Protein AF-A0AA36CVN0-F1 (afdb_monomer)

Foldseek 3Di:
DLVLCCLQPVQLVVCVVVVPVVSLVVSLVCNLVSVLVVVLVVVVVVLVVVCVVPVCVVVSVVVNVVVCVLSVLVSQQWDWDADPPDPDPSPGIDIDTDPSVPDPVNVVSVLVVCCCVQVVVLVVLVVVLVVLVVVLVVVVVVVVVCVVVVVVVCVVVPPDDDDPVVVVVVVVVVVVVVQVSLVSVLVSVLSVLQSVLQVLVVVLSVCVPPPVVVQADPVRDGDPVSVVSVVSSSVSNSVSVVCSVVSCCVRPVVVVVVCVVVVVVVVVVVVVVVDPDPDDDDDDDDDDDDDDDDDDDDDDDDDDD

pLDDT: mean 72.55, std 16.97, range [25.23, 93.56]

Solvent-accessible surface area (backbone atoms only — not comparable to full-atom values): 17646 Å² total; per-residue (Å²): 102,72,68,46,45,40,52,65,52,48,48,45,48,50,19,52,76,69,65,36,63,74,58,39,52,57,44,58,76,43,37,67,59,40,55,51,50,45,53,50,53,63,59,44,53,62,49,54,53,48,34,74,70,64,77,50,52,67,63,44,50,52,55,48,51,53,50,48,51,66,52,52,57,52,56,68,21,54,42,81,41,75,47,92,86,47,89,48,79,86,67,18,66,44,85,37,69,29,77,63,37,66,32,70,70,46,44,54,53,49,53,52,51,48,44,49,60,51,53,50,46,50,51,51,52,49,52,50,45,53,50,50,51,51,52,50,53,53,49,52,53,51,50,52,53,52,56,65,52,46,61,65,54,50,74,77,54,79,81,67,89,73,57,73,67,59,56,52,53,55,53,49,54,52,50,49,54,51,52,53,52,37,51,52,53,40,51,46,53,51,52,50,46,38,51,66,25,44,47,49,49,53,48,50,52,50,41,65,70,77,40,50,80,79,43,46,40,99,83,75,42,71,37,69,66,57,56,51,51,51,54,50,23,57,52,32,49,50,51,38,58,56,51,43,58,56,47,46,52,74,49,33,70,63,58,42,49,50,51,62,58,45,53,60,50,52,54,49,51,56,61,53,70,73,62,75,80,82,77,92,77,84,88,84,88,80,86,87,88,84,85,84,88,84,86,89,84,83,88,82,88,87,84,88,134

Sequence (305 aa):
MCLLFVHLFGLLRISQVFEIRWLYDIIMDSYALSCIASRFVQVAIPYVLIAVTYHRVEICLIIFGITLLLRGLQFKAIMVGEMPNCTQYFYSKGLMATEFGLSTEFYYTDVVQQFINLFVSFLVLCLLNLLIVRKLKKSHRRARRQSASVSHTLELTCKFPKSQSIRRLDDQARREQKRVRFAIRTTVVIISSYLACNSINFFLYCFERFWQDVLYDENGQFHAGYVFISDVGTNLVVLASTIRIFIYYKYNPEIRKQIRSTIPLLTYMLTKKGRRKPNMKEPVVVMSVDCPETEPLQSIQFIDS

Structure (mmCIF, N/CA/C/O backbone):
data_AF-A0AA36CVN0-F1
#
_entry.id   AF-A0AA36CVN0-F1
#
loop_
_atom_site.group_PDB
_atom_site.id
_atom_site.type_symbol
_atom_site.label_atom_id
_atom_site.label_alt_id
_atom_site.label_comp_id
_atom_site.label_asym_id
_atom_site.label_entity_id
_atom_site.label_seq_id
_atom_site.pdbx_PDB_ins_code
_atom_site.Cartn_x
_atom_site.Cartn_y
_atom_site.Cartn_z
_atom_site.occupancy
_atom_site.B_iso_or_equiv
_atom_site.auth_seq_id
_atom_site.auth_comp_id
_atom_site.auth_asym_id
_atom_site.auth_atom_id
_atom_site.pdbx_PDB_model_num
ATOM 1 N N . MET A 1 1 ? -5.163 4.241 -5.188 1.00 71.44 1 MET A N 1
ATOM 2 C CA . MET A 1 1 ? -4.465 2.940 -5.095 1.00 71.44 1 MET A CA 1
ATOM 3 C C . MET A 1 1 ? -4.908 1.959 -6.139 1.00 71.44 1 MET A C 1
ATOM 5 O O . MET A 1 1 ? -4.152 1.769 -7.073 1.00 71.44 1 MET A O 1
ATOM 9 N N . CYS A 1 2 ? -6.106 1.382 -6.034 1.00 75.75 2 CYS A N 1
ATOM 10 C CA . CYS A 1 2 ? -6.518 0.334 -6.968 1.00 75.75 2 CYS A CA 1
ATOM 11 C C . CYS A 1 2 ? -6.480 0.805 -8.431 1.00 75.75 2 CYS A C 1
ATOM 13 O O . CYS A 1 2 ? -5.932 0.100 -9.260 1.00 75.75 2 CYS A O 1
ATOM 15 N N . LEU A 1 3 ? -6.939 2.029 -8.723 1.00 80.69 3 LEU A N 1
ATOM 16 C CA . LEU A 1 3 ? -6.855 2.607 -10.074 1.00 80.69 3 LEU A CA 1
ATOM 17 C C . LEU A 1 3 ? -5.412 2.764 -10.580 1.00 80.69 3 LEU A C 1
ATOM 19 O O . LEU A 1 3 ? -5.129 2.402 -11.713 1.00 80.69 3 LEU A O 1
ATOM 23 N N . LEU A 1 4 ? -4.494 3.241 -9.732 1.00 82.44 4 LEU A N 1
ATOM 24 C CA . LEU A 1 4 ? -3.074 3.371 -10.087 1.00 82.44 4 LEU A CA 1
ATOM 25 C C . LEU A 1 4 ? -2.434 2.004 -10.341 1.00 82.44 4 LEU A C 1
ATOM 27 O O . LEU A 1 4 ? -1.628 1.870 -11.247 1.00 82.44 4 LEU A O 1
ATOM 31 N N . PHE A 1 5 ? -2.814 0.979 -9.576 1.00 79.75 5 PHE A N 1
ATOM 32 C CA . PHE A 1 5 ? -2.325 -0.376 -9.812 1.00 79.75 5 PHE A CA 1
ATOM 33 C C . PHE A 1 5 ? -2.888 -0.977 -11.104 1.00 79.75 5 PHE A C 1
ATOM 35 O O . PHE A 1 5 ? -2.145 -1.576 -11.875 1.00 79.75 5 PHE A O 1
ATOM 42 N N . VAL A 1 6 ? -4.189 -0.799 -11.360 1.00 84.94 6 VAL A N 1
ATOM 43 C CA . VAL A 1 6 ? -4.812 -1.219 -12.623 1.00 84.94 6 VAL A CA 1
ATOM 44 C C . VAL A 1 6 ? -4.113 -0.544 -13.796 1.00 84.94 6 VAL A C 1
ATOM 46 O O . VAL A 1 6 ? -3.832 -1.221 -14.771 1.00 84.94 6 VAL A O 1
ATOM 49 N N . HIS A 1 7 ? -3.766 0.738 -13.686 1.00 85.69 7 HIS A N 1
ATOM 50 C CA . HIS A 1 7 ? -2.990 1.440 -14.707 1.00 85.69 7 HIS A CA 1
ATOM 51 C C . HIS A 1 7 ? -1.584 0.854 -14.893 1.00 85.69 7 HIS A C 1
ATOM 53 O O . HIS A 1 7 ? -1.218 0.485 -16.002 1.00 85.69 7 HIS A O 1
ATOM 59 N N . LEU A 1 8 ? -0.824 0.716 -13.802 1.00 83.81 8 LEU A N 1
ATOM 60 C CA . LEU A 1 8 ? 0.576 0.281 -13.836 1.00 83.81 8 LEU A CA 1
ATOM 61 C C . LEU A 1 8 ? 0.761 -1.165 -14.300 1.00 83.81 8 LEU A C 1
ATOM 63 O O . LEU A 1 8 ? 1.660 -1.442 -15.079 1.00 83.81 8 LEU A O 1
ATOM 67 N N . PHE A 1 9 ? -0.068 -2.087 -13.816 1.00 82.81 9 PHE A N 1
ATOM 68 C CA . PHE A 1 9 ? 0.131 -3.518 -14.050 1.00 82.81 9 PHE A CA 1
ATOM 69 C C . PHE A 1 9 ? -0.968 -4.113 -14.920 1.00 82.81 9 PHE A C 1
ATOM 71 O O . PHE A 1 9 ? -0.686 -4.903 -15.813 1.00 82.81 9 PHE A O 1
ATOM 78 N N . GLY A 1 10 ? -2.225 -3.729 -14.690 1.00 84.00 10 GLY A N 1
ATOM 79 C CA . GLY A 1 10 ? -3.362 -4.275 -15.431 1.00 84.00 10 GLY A CA 1
ATOM 80 C C . GLY A 1 10 ? -3.354 -3.849 -16.897 1.00 84.00 10 GLY A C 1
ATOM 81 O O . GLY A 1 10 ? -3.282 -4.693 -17.785 1.00 84.00 10 GLY A O 1
ATOM 82 N N . LEU A 1 11 ? -3.392 -2.541 -17.151 1.00 87.31 11 LEU A N 1
ATOM 83 C CA . LEU A 1 11 ? -3.406 -1.986 -18.500 1.00 87.31 11 LEU A CA 1
ATOM 84 C C . LEU A 1 11 ? -2.098 -2.280 -19.235 1.00 87.31 11 LEU A C 1
ATOM 86 O O . LEU A 1 11 ? -2.145 -2.563 -20.428 1.00 87.31 11 LEU A O 1
ATOM 90 N N . LEU A 1 12 ? -0.960 -2.275 -18.531 1.00 86.75 12 LEU A N 1
ATOM 91 C CA . LEU A 1 12 ? 0.331 -2.635 -19.118 1.00 86.75 12 LEU A CA 1
ATOM 92 C C . LEU A 1 12 ? 0.351 -4.096 -19.584 1.00 86.75 12 LEU A C 1
ATOM 94 O O . LEU A 1 12 ? 0.763 -4.390 -20.700 1.00 86.75 12 LEU A O 1
ATOM 98 N N . ARG A 1 13 ? -0.146 -5.031 -18.765 1.00 85.75 13 ARG A N 1
ATOM 99 C CA . ARG A 1 13 ? -0.260 -6.435 -19.182 1.00 85.75 13 ARG A CA 1
ATOM 100 C C . ARG A 1 13 ? -1.248 -6.615 -20.328 1.00 85.75 13 ARG A C 1
ATOM 102 O O . ARG A 1 13 ? -0.978 -7.396 -21.230 1.00 85.75 13 ARG A O 1
ATOM 109 N N . ILE A 1 14 ? -2.366 -5.892 -20.318 1.00 87.75 14 ILE A N 1
ATOM 110 C CA . ILE A 1 14 ? -3.343 -5.919 -21.414 1.00 87.75 14 ILE A CA 1
ATOM 111 C C . ILE A 1 14 ? -2.701 -5.414 -22.711 1.00 87.75 14 ILE A C 1
ATOM 113 O O . ILE A 1 14 ? -2.856 -6.055 -23.746 1.00 87.75 14 ILE A O 1
ATOM 117 N N . SER A 1 15 ? -1.951 -4.310 -22.673 1.00 90.31 15 SER A N 1
ATOM 118 C CA . SER A 1 15 ? -1.304 -3.775 -23.874 1.00 90.31 15 SER A CA 1
ATOM 119 C C . SER A 1 15 ? -0.235 -4.718 -24.432 1.00 90.31 15 SER A C 1
ATOM 121 O O . SER A 1 15 ? -0.135 -4.833 -25.649 1.00 90.31 15 SER A O 1
ATOM 123 N N . GLN A 1 16 ? 0.487 -5.442 -23.568 1.00 87.19 16 GLN A N 1
ATOM 124 C CA . GLN A 1 16 ? 1.452 -6.473 -23.964 1.00 87.19 16 GLN A CA 1
ATOM 125 C C . GLN A 1 16 ? 0.782 -7.723 -24.555 1.00 87.19 16 GLN A C 1
ATOM 127 O O . GLN A 1 16 ? 1.195 -8.191 -25.607 1.00 87.19 16 GLN A O 1
ATOM 132 N N . VAL A 1 17 ? -0.258 -8.263 -23.906 1.00 90.06 17 VAL A N 1
ATOM 133 C CA . VAL A 1 17 ? -0.923 -9.512 -24.336 1.00 90.06 17 VAL A CA 1
ATOM 134 C C . VAL A 1 17 ? -1.705 -9.330 -25.636 1.00 90.06 17 VAL A C 1
ATOM 136 O O . VAL A 1 17 ? -1.709 -10.222 -26.477 1.00 90.06 17 VAL A O 1
ATOM 139 N N . PHE A 1 18 ? -2.381 -8.192 -25.795 1.00 91.44 18 PHE A N 1
ATOM 140 C CA . PHE A 1 18 ? -3.164 -7.887 -26.995 1.00 91.44 18 PHE A CA 1
ATOM 141 C C . PHE A 1 18 ? -2.378 -7.078 -28.037 1.00 91.44 18 PHE A C 1
ATOM 143 O O . PHE A 1 18 ? -2.961 -6.656 -29.032 1.00 91.44 18 PHE A O 1
ATOM 150 N N . GLU A 1 19 ? -1.087 -6.825 -27.794 1.00 90.88 19 GLU A N 1
ATOM 151 C CA . GLU A 1 19 ? -0.186 -6.078 -28.683 1.00 90.88 19 GLU A CA 1
ATOM 152 C C . GLU A 1 19 ? -0.754 -4.716 -29.147 1.00 90.88 19 GLU A C 1
ATOM 154 O O . GLU A 1 19 ? -0.626 -4.291 -30.299 1.00 90.88 19 GLU A O 1
ATOM 159 N N . ILE A 1 20 ? -1.390 -3.983 -28.227 1.00 93.19 20 ILE A N 1
ATOM 160 C CA . ILE A 1 20 ? -2.041 -2.700 -28.523 1.00 93.19 20 ILE A CA 1
ATOM 161 C C . ILE A 1 20 ? -1.023 -1.560 -28.378 1.00 93.19 20 ILE A C 1
ATOM 163 O O . ILE A 1 20 ? -0.805 -1.042 -27.281 1.00 93.19 20 ILE A O 1
ATOM 167 N N . ARG A 1 21 ? -0.427 -1.128 -29.499 1.00 90.62 21 ARG A N 1
ATOM 168 C CA . ARG A 1 21 ? 0.649 -0.110 -29.532 1.00 90.62 21 ARG A CA 1
ATOM 169 C C . ARG A 1 21 ? 0.280 1.229 -28.886 1.00 90.62 21 ARG A C 1
ATOM 171 O O . ARG A 1 21 ? 0.978 1.677 -27.987 1.00 90.62 21 ARG A O 1
ATOM 178 N N . TRP A 1 22 ? -0.839 1.837 -29.290 1.00 93.56 22 TRP A N 1
ATOM 179 C CA . TRP A 1 22 ? -1.249 3.153 -28.769 1.00 93.56 22 TRP A CA 1
ATOM 180 C C . TRP A 1 22 ? -1.485 3.132 -27.253 1.00 93.56 22 TRP A C 1
ATOM 182 O O . TRP A 1 22 ? -1.183 4.094 -26.554 1.00 93.56 22 TRP A O 1
ATOM 192 N N . LEU A 1 23 ? -2.011 2.017 -26.739 1.00 90.19 23 LEU A N 1
ATOM 193 C CA . LEU A 1 23 ? -2.259 1.834 -25.316 1.00 90.19 23 LEU A CA 1
ATOM 194 C C . LEU A 1 23 ? -0.934 1.668 -24.563 1.00 90.19 23 LEU A C 1
ATOM 196 O O . LEU A 1 23 ? -0.762 2.257 -23.502 1.00 90.19 23 LEU A O 1
ATOM 200 N N . TYR A 1 24 ? 0.003 0.899 -25.121 1.00 90.19 24 TYR A N 1
ATOM 201 C CA . TYR A 1 24 ? 1.341 0.719 -24.562 1.00 90.19 24 TYR A CA 1
ATOM 202 C C . TYR A 1 24 ? 2.112 2.041 -24.451 1.00 90.19 24 TYR A C 1
ATOM 204 O O . TYR A 1 24 ? 2.637 2.324 -23.377 1.00 90.19 24 TYR A O 1
ATOM 212 N N . ASP A 1 25 ? 2.116 2.875 -25.496 1.00 89.50 25 ASP A N 1
ATOM 213 C CA . ASP A 1 25 ? 2.805 4.174 -25.461 1.00 89.50 25 ASP A CA 1
ATOM 214 C C . ASP A 1 25 ? 2.212 5.113 -24.403 1.00 89.50 25 ASP A C 1
ATOM 216 O O . ASP A 1 25 ? 2.950 5.623 -23.563 1.00 89.50 25 ASP A O 1
ATOM 220 N N . ILE A 1 26 ? 0.880 5.254 -24.341 1.00 91.12 26 ILE A N 1
ATOM 221 C CA . ILE A 1 26 ? 0.216 6.077 -23.310 1.00 91.12 26 ILE A CA 1
ATOM 222 C C . ILE A 1 26 ? 0.577 5.600 -21.898 1.00 91.12 26 ILE A C 1
ATOM 224 O O . ILE A 1 26 ? 0.783 6.407 -20.983 1.00 91.12 26 ILE A O 1
ATOM 228 N N . ILE A 1 27 ? 0.617 4.283 -21.687 1.00 90.19 27 ILE A N 1
ATOM 229 C CA . ILE A 1 27 ? 0.951 3.716 -20.381 1.00 90.19 27 ILE A CA 1
ATOM 230 C C . ILE A 1 27 ? 2.412 3.981 -20.052 1.00 90.19 27 ILE A C 1
ATOM 232 O O . ILE A 1 27 ? 2.672 4.432 -18.942 1.00 90.19 27 ILE A O 1
ATOM 236 N N . MET A 1 28 ? 3.336 3.746 -20.987 1.00 88.25 28 MET A N 1
ATOM 237 C CA . MET A 1 28 ? 4.767 3.965 -20.775 1.00 88.25 28 MET A CA 1
ATOM 238 C C . MET A 1 28 ? 5.093 5.438 -20.511 1.00 88.25 28 MET A C 1
ATOM 240 O O . MET A 1 28 ? 5.817 5.728 -19.558 1.00 88.25 28 MET A O 1
ATOM 244 N N . ASP A 1 29 ? 4.471 6.367 -21.238 1.00 88.31 29 ASP A N 1
ATOM 245 C CA . ASP A 1 29 ? 4.635 7.812 -21.023 1.00 88.31 29 ASP A CA 1
ATOM 246 C C . ASP A 1 29 ? 4.150 8.245 -19.631 1.00 88.31 29 ASP A C 1
ATOM 248 O O . ASP A 1 29 ? 4.741 9.101 -18.970 1.00 88.31 29 ASP A O 1
ATOM 252 N N . SER A 1 30 ? 3.081 7.617 -19.137 1.00 88.62 30 SER A N 1
ATOM 253 C CA . SER A 1 30 ? 2.516 7.890 -17.811 1.00 88.62 30 SER A CA 1
ATOM 254 C C . SER A 1 30 ? 3.034 6.955 -16.708 1.00 88.62 30 SER A C 1
ATOM 256 O O . SER A 1 30 ? 2.596 7.068 -15.555 1.00 88.62 30 SER A O 1
ATOM 258 N N . TYR A 1 31 ? 3.964 6.044 -17.017 1.00 86.50 31 TYR A N 1
ATOM 259 C CA . TYR A 1 31 ? 4.369 4.954 -16.125 1.00 86.50 31 TYR A CA 1
ATOM 260 C C . TYR A 1 31 ? 5.156 5.469 -14.923 1.00 86.50 31 TYR A C 1
ATOM 262 O O . TYR A 1 31 ? 4.791 5.201 -13.776 1.00 86.50 31 TYR A O 1
ATOM 270 N N . ALA A 1 32 ? 6.180 6.295 -15.168 1.00 83.50 32 ALA A N 1
ATOM 271 C CA . ALA A 1 32 ? 6.977 6.912 -14.108 1.00 83.50 32 ALA A CA 1
ATOM 272 C C . ALA A 1 32 ? 6.103 7.762 -13.171 1.00 83.50 32 ALA A C 1
ATOM 274 O O . ALA A 1 32 ? 6.150 7.599 -11.947 1.00 83.50 32 ALA A O 1
ATOM 275 N N . LEU A 1 33 ? 5.226 8.599 -13.740 1.00 85.06 33 LEU A N 1
ATOM 276 C CA . LEU A 1 33 ? 4.299 9.427 -12.968 1.00 85.06 33 LEU A CA 1
ATOM 277 C C . LEU A 1 33 ? 3.349 8.573 -12.118 1.00 85.06 33 LEU A C 1
ATOM 279 O O . LEU A 1 33 ? 3.126 8.874 -10.946 1.00 85.06 33 LEU A O 1
ATOM 283 N N . SER A 1 34 ? 2.818 7.486 -12.677 1.00 86.06 34 SER A N 1
ATOM 284 C CA . SER A 1 34 ? 1.893 6.588 -11.979 1.00 86.06 34 SER A CA 1
ATOM 285 C C . SER A 1 34 ? 2.573 5.807 -10.853 1.00 86.06 34 SER A C 1
ATOM 287 O O . SER A 1 34 ? 1.991 5.646 -9.774 1.00 86.06 34 SER A O 1
ATOM 289 N N . CYS A 1 35 ? 3.822 5.380 -11.055 1.00 80.25 35 CYS A N 1
ATOM 290 C CA . CYS A 1 35 ? 4.651 4.749 -10.028 1.00 80.25 35 CYS A CA 1
ATOM 291 C C . CYS A 1 35 ? 4.858 5.694 -8.842 1.00 80.25 35 CYS A C 1
ATOM 293 O O . CYS A 1 35 ? 4.650 5.320 -7.684 1.00 80.25 35 CYS A O 1
ATOM 295 N N . ILE A 1 36 ? 5.188 6.948 -9.130 1.00 79.19 36 ILE A N 1
ATOM 296 C CA . ILE A 1 36 ? 5.429 7.976 -8.119 1.00 79.19 36 ILE A CA 1
ATOM 297 C C . ILE A 1 36 ? 4.129 8.357 -7.405 1.00 79.19 36 ILE A C 1
ATOM 299 O O . ILE A 1 36 ? 4.082 8.382 -6.173 1.00 79.19 36 ILE A O 1
ATOM 303 N N . ALA A 1 37 ? 3.038 8.550 -8.148 1.00 83.19 37 ALA A N 1
ATOM 304 C CA . ALA A 1 37 ? 1.713 8.781 -7.586 1.00 83.19 37 ALA A CA 1
ATOM 305 C C . ALA A 1 37 ? 1.299 7.642 -6.639 1.00 83.19 37 ALA A C 1
ATOM 307 O O . ALA A 1 37 ? 0.759 7.898 -5.563 1.00 83.19 37 ALA A O 1
ATOM 308 N N . SER A 1 38 ? 1.606 6.384 -6.978 1.00 80.38 38 SER A N 1
ATOM 309 C CA . SER A 1 38 ? 1.362 5.241 -6.091 1.00 80.38 38 SER A CA 1
ATOM 310 C C . SER A 1 38 ? 2.108 5.393 -4.763 1.00 80.38 38 SER A C 1
ATOM 312 O O . SER A 1 38 ? 1.498 5.275 -3.700 1.00 80.38 38 SER A O 1
ATOM 314 N N . ARG A 1 39 ? 3.396 5.758 -4.785 1.00 76.69 39 ARG A N 1
ATOM 315 C CA . ARG A 1 39 ? 4.180 6.004 -3.560 1.00 76.69 39 ARG A CA 1
ATOM 316 C C . ARG A 1 39 ? 3.626 7.175 -2.742 1.00 76.69 39 ARG A C 1
ATOM 318 O O . ARG A 1 39 ? 3.511 7.053 -1.522 1.00 76.69 39 ARG A O 1
ATOM 325 N N . PHE A 1 40 ? 3.192 8.257 -3.387 1.00 80.00 40 PHE A N 1
ATOM 326 C CA . PHE A 1 40 ? 2.554 9.388 -2.704 1.00 80.00 40 PHE A CA 1
ATOM 327 C C . PHE A 1 40 ? 1.252 9.007 -2.012 1.00 80.00 40 PHE A C 1
ATOM 329 O O . PHE A 1 40 ? 1.053 9.343 -0.844 1.00 80.00 40 PHE A O 1
ATOM 336 N N . VAL A 1 41 ? 0.375 8.259 -2.685 1.00 78.06 41 VAL A N 1
ATOM 337 C CA . VAL A 1 41 ? -0.871 7.817 -2.052 1.00 78.06 41 VAL A CA 1
ATOM 338 C C . VAL A 1 41 ? -0.561 6.862 -0.885 1.00 78.06 41 VAL A C 1
ATOM 340 O O . VAL A 1 41 ? -1.292 6.877 0.101 1.00 78.06 41 VAL A O 1
ATOM 343 N N . GLN A 1 42 ? 0.519 6.061 -0.934 1.00 73.50 42 GLN A N 1
ATOM 344 C CA . GLN A 1 42 ? 0.850 5.081 0.125 1.00 73.50 42 GLN A CA 1
ATOM 345 C C . GLN A 1 42 ? 1.189 5.818 1.416 1.00 73.50 42 GLN A C 1
ATOM 347 O O . GLN A 1 42 ? 0.723 5.452 2.493 1.00 73.50 42 GLN A O 1
ATOM 352 N N . VAL A 1 43 ? 1.942 6.900 1.262 1.00 71.75 43 VAL A N 1
ATOM 353 C CA . VAL A 1 43 ? 2.332 7.824 2.318 1.00 71.75 43 VAL A CA 1
ATOM 354 C C . VAL A 1 43 ? 1.145 8.651 2.820 1.00 71.75 43 VAL A C 1
ATOM 356 O O . VAL A 1 43 ? 0.992 8.835 4.022 1.00 71.75 43 VAL A O 1
ATOM 359 N N . ALA A 1 44 ? 0.282 9.146 1.931 1.00 72.31 44 ALA A N 1
ATOM 360 C CA . ALA A 1 44 ? -0.826 10.019 2.316 1.00 72.31 44 ALA A CA 1
ATOM 361 C C . ALA A 1 44 ? -1.866 9.311 3.204 1.00 72.31 44 ALA A C 1
ATOM 363 O O . ALA A 1 44 ? -2.456 9.941 4.078 1.00 72.31 44 ALA A O 1
ATOM 364 N N . ILE A 1 45 ? -2.081 8.002 3.019 1.00 72.62 45 ILE A N 1
ATOM 365 C CA . ILE A 1 45 ? -3.084 7.218 3.763 1.00 72.62 45 ILE A CA 1
ATOM 366 C C . ILE A 1 45 ? -2.941 7.346 5.295 1.00 72.62 45 ILE A C 1
ATOM 368 O O . ILE A 1 45 ? -3.924 7.723 5.941 1.00 72.62 45 ILE A O 1
ATOM 372 N N . PRO A 1 46 ? -1.782 7.043 5.916 1.00 67.31 46 PRO A N 1
ATOM 373 C CA . PRO A 1 46 ? -1.618 7.190 7.361 1.00 67.31 46 PRO A CA 1
ATOM 374 C C . PRO A 1 46 ? -1.709 8.649 7.822 1.00 67.31 46 PRO A C 1
ATOM 376 O O . PRO A 1 46 ? -2.284 8.902 8.878 1.00 67.31 46 PRO A O 1
ATOM 379 N N . TYR A 1 47 ? -1.220 9.617 7.041 1.00 71.06 47 TYR A N 1
ATOM 380 C CA . TYR A 1 47 ? -1.264 11.030 7.435 1.00 71.06 47 TYR A CA 1
ATOM 381 C C . TYR A 1 47 ? -2.669 11.615 7.421 1.00 71.06 47 TYR A C 1
ATOM 383 O O . 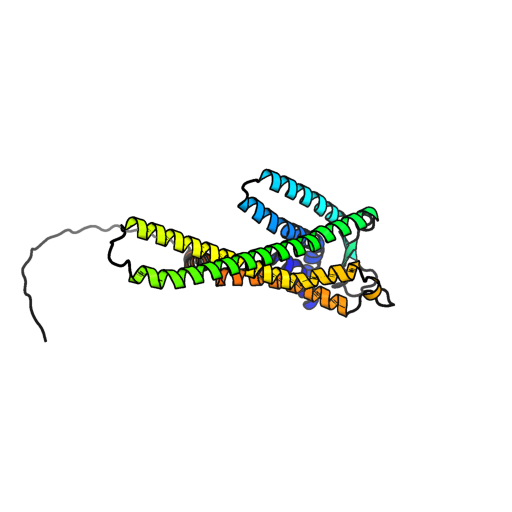TYR A 1 47 ? -3.036 12.320 8.355 1.00 71.06 47 TYR A O 1
ATOM 391 N N . VAL A 1 48 ? -3.489 11.266 6.428 1.00 69.62 48 VAL A N 1
ATOM 392 C CA . VAL A 1 48 ? -4.909 11.641 6.413 1.00 69.62 48 VAL A CA 1
ATOM 393 C C . VAL A 1 48 ? -5.624 11.048 7.630 1.00 69.62 48 VAL A C 1
ATOM 395 O O . VAL A 1 48 ? -6.415 11.732 8.274 1.00 69.62 48 VAL A O 1
ATOM 398 N N . LEU A 1 49 ? -5.305 9.804 8.005 1.00 64.75 49 LEU A N 1
ATOM 399 C CA . LEU A 1 49 ? -5.883 9.169 9.191 1.00 64.75 49 LEU A CA 1
ATOM 400 C C . LEU A 1 49 ? -5.487 9.896 10.488 1.00 64.75 49 LEU A C 1
ATOM 402 O O . LEU A 1 49 ? -6.335 10.117 11.354 1.00 64.75 49 LEU A O 1
ATOM 406 N N . ILE A 1 50 ? -4.218 10.292 10.619 1.00 66.94 50 ILE A N 1
ATOM 407 C CA . ILE A 1 50 ? -3.720 11.052 11.774 1.00 66.94 50 ILE A CA 1
ATOM 408 C C . ILE A 1 50 ? -4.351 12.449 11.813 1.00 66.94 50 ILE A C 1
ATOM 410 O O . ILE A 1 50 ? -4.840 12.853 12.868 1.00 66.94 50 ILE A O 1
ATOM 414 N N . ALA A 1 51 ? -4.420 13.147 10.676 1.00 67.69 51 ALA A N 1
ATOM 415 C CA . ALA A 1 51 ? -5.009 14.481 10.566 1.00 67.69 51 ALA A CA 1
ATOM 416 C C . ALA A 1 51 ? -6.483 14.497 10.996 1.00 67.69 51 ALA A C 1
ATOM 418 O O . ALA A 1 51 ? -6.886 15.356 11.780 1.00 67.69 51 ALA A O 1
ATOM 419 N N . VAL A 1 52 ? -7.263 13.500 10.560 1.00 65.88 52 VAL A N 1
ATOM 420 C CA . VAL A 1 52 ? -8.669 13.326 10.966 1.00 65.88 52 VAL A CA 1
ATOM 421 C C . VAL A 1 52 ? -8.799 13.002 12.458 1.00 65.88 52 VAL A C 1
ATOM 423 O O . VAL A 1 52 ? -9.782 13.381 13.085 1.00 65.88 52 VAL A O 1
ATOM 426 N N . THR A 1 53 ? -7.819 12.312 13.047 1.00 69.44 53 THR A N 1
ATOM 427 C CA . THR A 1 53 ? -7.890 11.872 14.449 1.00 69.44 53 THR A CA 1
ATOM 428 C C . THR A 1 53 ? -7.472 12.963 15.437 1.00 69.44 53 THR A C 1
ATOM 430 O O . THR A 1 53 ? -8.055 13.062 16.513 1.00 69.44 53 THR A O 1
ATOM 433 N N . TYR A 1 54 ? -6.453 13.761 15.111 1.00 67.12 54 TYR A N 1
ATOM 434 C CA . TYR A 1 54 ? -5.808 14.649 16.084 1.00 67.12 54 TYR A CA 1
ATOM 435 C C . TYR A 1 54 ? -6.207 16.124 15.985 1.00 67.12 54 TYR A C 1
ATOM 437 O O . TYR A 1 54 ? -5.790 16.892 16.851 1.00 67.12 54 TYR A O 1
ATOM 445 N N . HIS A 1 55 ? -6.960 16.549 14.958 1.00 66.50 55 HIS A N 1
ATOM 446 C CA . HIS A 1 55 ? -7.291 17.967 14.699 1.00 66.50 55 HIS A CA 1
ATOM 447 C C . HIS A 1 55 ? -6.069 18.921 14.673 1.00 66.50 55 HIS A C 1
ATOM 449 O O . HIS A 1 55 ? -6.220 20.138 14.630 1.00 66.50 55 HIS A O 1
ATOM 455 N N . ARG A 1 56 ? -4.838 18.390 14.669 1.00 73.12 56 ARG A N 1
ATOM 456 C CA . ARG A 1 56 ? -3.568 19.132 14.663 1.00 73.12 56 ARG A CA 1
ATOM 457 C C . ARG A 1 56 ? -3.039 19.189 13.236 1.00 73.12 56 ARG A C 1
ATOM 459 O O . ARG A 1 56 ? -2.075 18.511 12.878 1.00 73.12 56 ARG A O 1
ATOM 466 N N . VAL A 1 57 ? -3.747 19.956 12.413 1.00 76.19 57 VAL A N 1
ATOM 467 C CA . VAL A 1 57 ? -3.541 20.025 10.960 1.00 76.19 57 VAL A CA 1
ATOM 468 C C . VAL A 1 57 ? -2.148 20.562 10.613 1.00 76.19 57 VAL A C 1
ATOM 470 O O . VAL A 1 57 ? -1.524 20.050 9.693 1.00 76.19 57 VAL A O 1
ATOM 473 N N . GLU A 1 58 ? -1.611 21.501 11.394 1.00 80.94 58 GLU A N 1
ATOM 474 C CA . GLU A 1 58 ? -0.304 22.132 11.147 1.00 80.94 58 GLU A CA 1
ATOM 475 C C . GLU A 1 58 ? 0.860 21.131 11.138 1.00 80.94 58 GLU A C 1
ATOM 477 O O . GLU A 1 58 ? 1.624 21.071 10.178 1.00 80.94 58 GLU A O 1
ATOM 482 N N . ILE A 1 59 ? 0.954 20.272 12.159 1.00 78.06 59 ILE A N 1
ATOM 483 C CA . ILE A 1 59 ? 1.994 19.231 12.232 1.00 78.06 59 ILE A CA 1
ATOM 484 C C . ILE A 1 59 ? 1.832 18.243 11.071 1.00 78.06 59 ILE A C 1
ATOM 486 O O . ILE A 1 59 ? 2.816 17.813 10.471 1.00 78.06 59 ILE A O 1
ATOM 490 N N . CYS A 1 60 ? 0.588 17.914 10.714 1.00 74.62 60 CYS A N 1
ATOM 491 C CA . CYS A 1 60 ? 0.312 17.035 9.583 1.00 74.62 60 CYS A CA 1
ATOM 492 C C . CYS A 1 60 ? 0.760 17.664 8.256 1.00 74.62 60 CYS A C 1
ATOM 494 O O . CYS A 1 60 ? 1.321 16.954 7.428 1.00 74.62 60 CYS A O 1
ATOM 496 N N . LEU A 1 61 ? 0.561 18.973 8.065 1.00 80.38 61 LEU A N 1
ATOM 497 C CA . LEU A 1 61 ? 1.002 19.701 6.873 1.00 80.38 61 LEU A CA 1
ATOM 498 C C . LEU A 1 61 ? 2.527 19.771 6.775 1.00 80.38 61 LEU A C 1
ATOM 500 O O . LEU A 1 61 ? 3.062 19.553 5.693 1.00 80.38 61 LEU A O 1
ATOM 504 N N . ILE A 1 62 ? 3.225 20.004 7.890 1.00 82.62 62 ILE A N 1
ATOM 505 C CA . ILE A 1 62 ? 4.695 20.017 7.920 1.00 82.62 62 ILE A CA 1
ATOM 506 C C . ILE A 1 62 ? 5.243 18.638 7.548 1.00 82.62 62 ILE A C 1
ATOM 508 O O . ILE A 1 62 ? 6.072 18.523 6.648 1.00 82.62 62 ILE A O 1
ATOM 512 N N . ILE A 1 63 ? 4.748 17.573 8.184 1.00 77.44 63 ILE A N 1
ATOM 513 C CA . ILE A 1 63 ? 5.208 16.209 7.893 1.00 77.44 63 ILE A CA 1
ATOM 514 C C . ILE A 1 63 ? 4.854 15.808 6.454 1.00 77.44 63 ILE A C 1
ATOM 516 O O . ILE A 1 63 ? 5.665 15.187 5.761 1.00 77.44 63 ILE A O 1
ATOM 520 N N . PHE A 1 64 ? 3.668 16.188 5.976 1.00 79.31 64 PHE A N 1
ATOM 521 C CA . PHE A 1 64 ? 3.265 15.966 4.592 1.00 79.31 64 PHE A CA 1
ATOM 522 C C . PHE A 1 64 ? 4.185 16.705 3.614 1.00 79.31 64 PHE A C 1
ATOM 524 O O . PHE A 1 64 ? 4.652 16.089 2.662 1.00 79.31 64 PHE A O 1
ATOM 531 N N . GLY A 1 65 ? 4.520 17.970 3.879 1.00 82.19 65 GLY A N 1
ATOM 532 C CA . GLY A 1 65 ? 5.448 18.769 3.076 1.00 82.19 65 GLY A CA 1
ATOM 533 C C . GLY A 1 65 ? 6.865 18.196 3.047 1.00 82.19 65 GLY A C 1
ATOM 534 O O . GLY A 1 65 ? 7.440 18.039 1.973 1.00 82.19 65 GLY A O 1
ATOM 535 N N . ILE A 1 66 ? 7.402 17.785 4.201 1.00 80.62 66 ILE A N 1
ATOM 536 C CA . ILE A 1 66 ? 8.702 17.097 4.282 1.00 80.62 66 ILE A CA 1
ATOM 537 C C . ILE A 1 66 ? 8.660 15.804 3.467 1.00 80.62 66 ILE A C 1
ATOM 539 O O . ILE A 1 66 ? 9.581 15.514 2.705 1.00 80.62 66 ILE A O 1
ATOM 543 N N . THR A 1 67 ? 7.575 15.034 3.572 1.00 76.00 67 THR A N 1
ATOM 544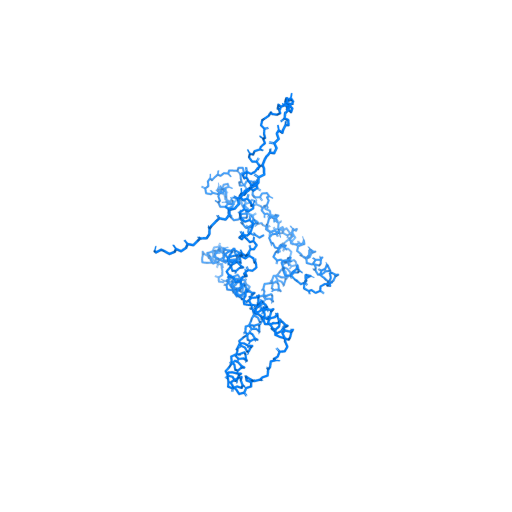 C CA . THR A 1 67 ? 7.475 13.787 2.813 1.00 76.00 67 THR A CA 1
ATOM 545 C C . THR A 1 67 ? 7.314 14.040 1.313 1.00 76.00 67 THR A C 1
ATOM 547 O O . THR A 1 67 ? 7.883 13.297 0.515 1.00 76.00 67 THR A O 1
ATOM 550 N N . LEU A 1 68 ? 6.596 15.099 0.921 1.00 80.19 68 LEU A N 1
ATOM 551 C CA . LEU A 1 68 ? 6.509 15.557 -0.464 1.00 80.19 68 LEU A CA 1
ATOM 552 C C . LEU A 1 68 ? 7.885 15.906 -1.023 1.00 80.19 68 LEU A C 1
ATOM 554 O O . LEU A 1 68 ? 8.211 15.468 -2.120 1.00 80.19 68 LEU A O 1
ATOM 558 N N . LEU A 1 69 ? 8.702 16.631 -0.258 1.00 81.88 69 LEU A N 1
ATOM 559 C CA . LEU A 1 69 ? 10.051 17.013 -0.661 1.00 81.88 69 LEU A CA 1
ATOM 560 C C . LEU A 1 69 ? 10.964 15.788 -0.813 1.00 81.88 69 LEU A C 1
ATOM 562 O O . LEU A 1 69 ? 11.554 15.585 -1.874 1.00 81.88 69 LEU A O 1
ATOM 566 N N . LEU A 1 70 ? 11.024 14.934 0.216 1.00 76.19 70 LEU A N 1
ATOM 567 C CA . LEU A 1 70 ? 11.863 13.730 0.221 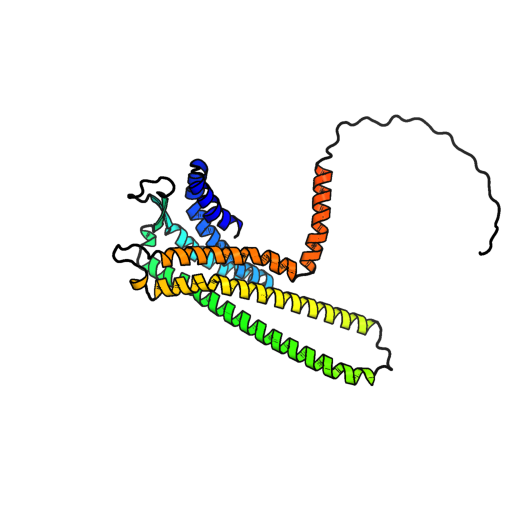1.00 76.19 70 LEU A CA 1
ATOM 568 C C . LEU A 1 70 ? 11.497 12.761 -0.911 1.00 76.19 70 LEU A C 1
ATOM 570 O O . LEU A 1 70 ? 12.368 12.125 -1.494 1.00 76.19 70 LEU A O 1
ATOM 574 N N . ARG A 1 71 ? 10.209 12.648 -1.250 1.00 77.62 71 ARG A N 1
ATOM 575 C CA . ARG A 1 71 ? 9.739 11.798 -2.355 1.00 77.62 71 ARG A CA 1
ATOM 576 C C . ARG A 1 71 ? 9.814 12.490 -3.713 1.00 77.62 71 ARG A C 1
ATOM 578 O O . ARG A 1 71 ? 10.037 11.821 -4.712 1.00 77.62 71 ARG A O 1
ATOM 585 N N . GLY A 1 72 ? 9.679 13.812 -3.760 1.00 78.56 72 GLY A N 1
ATOM 586 C CA . GLY A 1 72 ? 9.880 14.609 -4.968 1.00 78.56 72 GLY A CA 1
ATOM 587 C C . GLY A 1 72 ? 11.313 14.509 -5.488 1.00 78.56 72 GLY A C 1
ATOM 588 O O . GLY A 1 72 ? 11.520 14.463 -6.694 1.00 78.56 72 GLY A O 1
ATOM 589 N N . LEU A 1 73 ? 12.302 14.362 -4.601 1.00 78.75 73 LEU A N 1
ATOM 590 C CA . LEU A 1 73 ? 13.687 14.063 -4.987 1.00 78.75 73 LEU A CA 1
ATOM 591 C C . LEU A 1 73 ? 13.811 12.736 -5.757 1.00 78.75 73 LEU A C 1
ATOM 593 O O . LEU A 1 73 ? 14.579 12.661 -6.712 1.00 78.75 73 LEU A O 1
ATOM 597 N N . GLN A 1 74 ? 12.994 11.730 -5.426 1.00 74.25 74 GLN A N 1
ATOM 598 C CA . GLN A 1 74 ? 12.964 10.453 -6.152 1.00 74.25 74 GLN A CA 1
ATOM 599 C C . GLN A 1 74 ? 12.429 10.599 -7.587 1.00 74.25 74 GLN A C 1
ATOM 601 O O . GLN A 1 74 ? 12.768 9.783 -8.437 1.00 74.25 74 GLN A O 1
ATOM 606 N N . PHE A 1 75 ? 11.644 11.642 -7.895 1.00 77.19 75 PHE A N 1
ATOM 607 C CA . PHE A 1 75 ? 11.175 11.902 -9.264 1.00 77.19 75 PHE A CA 1
ATOM 608 C C . PHE A 1 75 ? 12.338 12.171 -10.218 1.00 77.19 75 PHE A C 1
ATOM 610 O O . PHE A 1 75 ? 12.339 11.682 -11.339 1.00 77.19 75 PHE A O 1
ATOM 617 N N . LYS A 1 76 ? 13.357 12.905 -9.760 1.00 78.44 76 LYS A N 1
ATOM 618 C CA . LYS A 1 76 ? 14.535 13.212 -10.580 1.00 78.44 76 LYS A CA 1
ATOM 619 C C . LYS A 1 76 ? 15.456 12.010 -10.783 1.00 78.44 76 LYS A C 1
ATOM 621 O O . LYS A 1 76 ? 16.295 12.046 -11.677 1.00 78.44 76 LYS A O 1
ATOM 626 N N . ALA A 1 77 ? 15.317 10.973 -9.959 1.00 80.12 77 ALA A N 1
ATOM 627 C CA . ALA A 1 77 ? 16.158 9.783 -9.993 1.00 80.12 77 ALA A CA 1
ATOM 628 C C . ALA A 1 77 ? 15.684 8.721 -10.997 1.00 80.12 77 ALA A C 1
ATOM 630 O O . ALA A 1 77 ? 16.440 7.803 -11.295 1.00 80.12 77 ALA A O 1
ATOM 631 N N . ILE A 1 78 ? 14.452 8.824 -11.505 1.00 80.44 78 ILE A N 1
ATOM 632 C CA . ILE A 1 78 ? 13.809 7.783 -12.311 1.00 80.44 78 ILE A CA 1
ATOM 633 C C . ILE A 1 78 ? 13.456 8.342 -13.690 1.00 80.44 78 ILE A C 1
ATOM 635 O O . ILE A 1 78 ? 12.768 9.354 -13.796 1.00 80.44 78 ILE A O 1
ATOM 639 N N . MET A 1 79 ? 13.868 7.641 -14.742 1.00 81.94 79 MET A N 1
ATOM 640 C CA . MET A 1 79 ? 13.477 7.915 -16.125 1.00 81.94 79 MET A CA 1
ATOM 641 C C . MET A 1 79 ? 12.953 6.647 -16.800 1.00 81.94 79 MET A C 1
ATOM 643 O O . MET A 1 79 ? 13.255 5.537 -16.368 1.00 81.94 79 MET A O 1
ATOM 647 N N . VAL A 1 80 ? 12.148 6.798 -17.851 1.00 81.06 80 VAL A N 1
ATOM 648 C CA . VAL A 1 80 ? 11.799 5.676 -18.732 1.00 81.06 80 VAL A CA 1
ATOM 649 C C . VAL A 1 80 ? 12.835 5.650 -19.850 1.00 81.06 80 VAL A C 1
ATOM 651 O O . VAL A 1 80 ? 12.957 6.624 -20.588 1.00 81.06 80 VAL A O 1
ATOM 654 N N . GLY A 1 81 ? 13.612 4.572 -19.922 1.00 80.44 81 GLY A N 1
ATOM 655 C CA . GLY A 1 81 ? 14.666 4.370 -20.913 1.00 80.44 81 GLY A CA 1
ATOM 656 C C . GLY A 1 81 ? 14.369 3.182 -21.823 1.00 80.44 81 GLY A C 1
ATOM 657 O O . GLY A 1 81 ? 13.589 2.292 -21.469 1.00 80.44 81 GLY A O 1
ATOM 658 N N . GLU A 1 82 ? 15.000 3.167 -22.995 1.00 80.00 82 GLU A N 1
ATOM 659 C CA . GLU A 1 82 ? 14.959 2.033 -23.918 1.00 80.00 82 GLU A CA 1
ATOM 660 C C . GLU A 1 82 ? 16.107 1.058 -23.626 1.00 80.00 82 GLU A C 1
ATOM 662 O O . GLU A 1 82 ? 17.257 1.459 -23.446 1.00 80.00 82 GLU A O 1
ATOM 667 N N . MET A 1 83 ? 15.796 -0.236 -23.561 1.00 76.38 83 MET A N 1
ATOM 668 C CA . MET A 1 83 ? 16.773 -1.303 -23.372 1.00 76.38 83 MET A CA 1
ATOM 669 C C . MET A 1 83 ? 17.383 -1.697 -24.727 1.00 76.38 83 MET A C 1
ATOM 671 O O . MET A 1 83 ? 16.663 -2.226 -25.578 1.00 76.38 83 MET A O 1
ATOM 675 N N . PRO A 1 84 ? 18.702 -1.515 -24.933 1.00 69.69 84 PRO A N 1
ATOM 676 C CA . PRO A 1 84 ? 19.334 -1.637 -26.252 1.00 69.69 84 PRO A CA 1
ATOM 677 C C . PRO A 1 84 ? 19.329 -3.063 -26.833 1.00 69.69 84 PRO A C 1
ATOM 679 O O . PRO A 1 84 ? 19.444 -3.225 -28.042 1.00 69.69 84 PRO A O 1
ATOM 682 N N . ASN A 1 85 ? 19.151 -4.095 -26.000 1.00 69.31 85 ASN A N 1
ATOM 683 C CA . ASN A 1 85 ? 19.183 -5.505 -26.418 1.00 69.31 85 ASN A CA 1
ATOM 684 C C . ASN A 1 85 ? 17.792 -6.145 -26.598 1.00 69.31 85 ASN A C 1
ATOM 686 O O . ASN A 1 85 ? 17.698 -7.356 -26.796 1.00 69.31 85 ASN A O 1
ATOM 690 N N . CYS A 1 86 ? 16.703 -5.376 -26.516 1.00 72.25 86 CYS A N 1
ATOM 691 C CA . CYS A 1 86 ? 15.349 -5.915 -26.666 1.00 72.25 86 CYS A CA 1
ATOM 692 C C . CYS A 1 86 ? 14.818 -5.717 -28.091 1.00 72.25 86 CYS A C 1
ATOM 694 O O . CYS A 1 86 ? 14.484 -4.607 -28.493 1.00 72.25 86 CYS A O 1
ATOM 696 N N . THR A 1 87 ? 14.668 -6.814 -28.839 1.00 70.62 87 THR A N 1
ATOM 697 C CA . THR A 1 87 ? 14.080 -6.812 -30.193 1.00 70.62 87 THR A CA 1
ATOM 698 C C . THR A 1 87 ? 12.552 -6.687 -30.190 1.00 70.62 87 THR A C 1
ATOM 700 O O . THR A 1 87 ? 11.954 -6.363 -31.214 1.00 70.62 87 THR A O 1
ATOM 703 N N . GLN A 1 88 ? 11.901 -6.920 -29.046 1.00 78.69 88 GLN A N 1
ATOM 704 C CA . GLN A 1 88 ? 10.448 -6.834 -28.899 1.00 78.69 88 GLN A CA 1
ATOM 705 C C . GLN A 1 88 ? 10.020 -5.455 -28.380 1.00 78.69 88 GLN A C 1
ATOM 707 O O . GLN A 1 88 ? 10.296 -5.090 -27.239 1.00 78.69 88 GLN A O 1
ATOM 712 N N . TYR A 1 89 ? 9.273 -4.716 -29.202 1.00 81.25 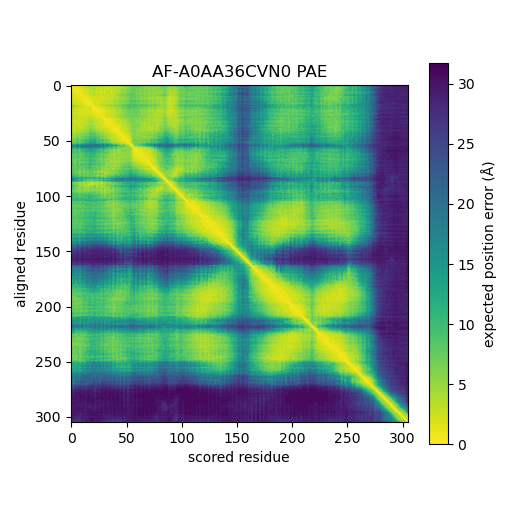89 TYR A N 1
ATOM 713 C CA . TYR A 1 89 ? 8.790 -3.359 -28.906 1.00 81.25 89 TYR A CA 1
ATOM 714 C C . TYR A 1 89 ? 7.992 -3.247 -27.587 1.00 81.25 89 TYR A C 1
ATOM 716 O O . TYR A 1 89 ? 8.163 -2.295 -26.830 1.00 81.25 89 TYR A O 1
ATOM 724 N N . PHE A 1 90 ? 7.169 -4.247 -27.252 1.00 80.06 90 PHE A N 1
ATOM 725 C CA . PHE A 1 90 ? 6.356 -4.257 -26.022 1.00 80.06 90 PHE A CA 1
ATOM 726 C C . PHE A 1 90 ? 7.148 -4.545 -24.730 1.00 80.06 90 PHE A C 1
ATOM 728 O O . PHE A 1 90 ? 6.583 -4.518 -23.632 1.00 80.06 90 PHE A O 1
ATOM 735 N N . TYR A 1 91 ? 8.451 -4.807 -24.864 1.00 78.94 91 TYR A N 1
ATOM 736 C CA . TYR A 1 91 ? 9.389 -5.039 -23.765 1.00 78.94 91 TYR A CA 1
ATOM 737 C C . TYR A 1 91 ? 10.619 -4.124 -23.837 1.00 78.94 91 TYR A C 1
ATOM 739 O O . TYR A 1 91 ? 11.504 -4.228 -22.994 1.00 78.94 91 TYR A O 1
ATOM 747 N N . SER A 1 92 ? 10.691 -3.220 -24.821 1.00 80.62 92 SER A N 1
ATOM 748 C CA . SER A 1 92 ? 11.875 -2.385 -25.039 1.00 80.62 92 SER A CA 1
ATOM 749 C C . SER A 1 92 ? 11.977 -1.200 -24.082 1.00 80.62 92 SER A C 1
ATOM 751 O O . SER A 1 92 ? 13.072 -0.680 -23.905 1.00 80.62 92 SER A O 1
ATOM 753 N N . LYS A 1 93 ? 10.879 -0.771 -23.446 1.00 81.56 93 LYS A N 1
ATOM 754 C CA . LYS A 1 93 ? 10.856 0.380 -22.530 1.00 81.56 93 LYS A CA 1
ATOM 755 C C . LYS A 1 93 ? 10.791 -0.093 -21.076 1.00 81.56 93 LYS A C 1
ATOM 757 O O . LYS A 1 93 ? 9.994 -0.968 -20.739 1.00 81.56 93 LYS A O 1
ATOM 762 N N . GLY A 1 94 ? 11.603 0.507 -20.208 1.00 79.69 94 GLY A N 1
ATOM 763 C CA . GLY A 1 94 ? 11.663 0.179 -18.781 1.00 79.69 94 GLY A CA 1
ATOM 764 C C . GLY A 1 94 ? 12.042 1.375 -17.909 1.00 79.69 94 GLY A C 1
ATOM 765 O O . GLY A 1 94 ? 12.468 2.415 -18.405 1.00 79.69 94 GLY A O 1
ATOM 766 N N . LEU A 1 95 ? 11.874 1.240 -16.591 1.00 79.75 95 LEU A N 1
ATOM 767 C CA . LEU A 1 95 ? 12.341 2.249 -15.636 1.00 79.75 95 LEU A CA 1
ATOM 768 C C . LEU A 1 95 ? 13.850 2.099 -15.435 1.00 79.75 95 LEU A C 1
ATOM 770 O O . LEU A 1 95 ? 14.325 1.020 -15.092 1.00 79.75 95 LEU A O 1
ATOM 774 N N . MET A 1 96 ? 14.579 3.194 -15.609 1.00 78.12 96 MET A N 1
ATOM 775 C CA . MET A 1 96 ? 16.020 3.284 -15.405 1.00 78.12 96 MET A CA 1
ATOM 776 C C . MET A 1 96 ? 16.358 4.420 -14.440 1.00 78.12 96 MET A C 1
ATOM 778 O O . MET A 1 96 ? 15.604 5.387 -14.300 1.00 78.12 96 MET A O 1
ATOM 782 N N . ALA A 1 97 ? 17.497 4.296 -13.762 1.00 78.50 97 ALA A N 1
ATOM 783 C CA . ALA A 1 97 ? 18.026 5.358 -12.918 1.00 78.50 97 ALA A CA 1
ATOM 784 C C . ALA A 1 97 ? 18.671 6.454 -13.781 1.00 78.50 97 ALA A C 1
ATOM 786 O O . ALA A 1 97 ? 19.374 6.154 -14.744 1.00 78.50 97 ALA A O 1
ATOM 787 N N . THR A 1 98 ? 18.442 7.720 -13.436 1.00 82.19 98 THR A N 1
ATOM 788 C CA . THR A 1 98 ? 19.177 8.854 -14.021 1.00 82.19 98 THR A CA 1
ATOM 789 C C . THR A 1 98 ? 20.583 8.956 -13.418 1.00 82.19 98 THR A C 1
ATOM 791 O O . THR A 1 98 ? 20.870 8.337 -12.393 1.00 82.19 98 THR A O 1
ATOM 794 N N . GLU A 1 99 ? 21.451 9.801 -13.983 1.00 80.38 99 GLU A N 1
ATOM 795 C CA . GLU A 1 99 ? 22.774 10.101 -13.401 1.00 80.38 99 GLU A CA 1
ATOM 796 C C . GLU A 1 99 ? 22.680 10.567 -11.938 1.00 80.38 99 GLU A C 1
ATOM 798 O O . GLU A 1 99 ? 23.503 10.199 -11.103 1.00 80.38 99 GLU A O 1
ATOM 803 N N . PHE A 1 100 ? 21.619 11.306 -11.594 1.00 79.06 100 PHE A N 1
ATOM 804 C CA . PHE A 1 100 ? 21.332 11.694 -10.214 1.00 79.06 100 PHE A CA 1
ATOM 805 C C . PHE A 1 100 ? 20.987 10.483 -9.333 1.00 79.06 100 PHE A C 1
ATOM 807 O O . PHE A 1 100 ? 21.459 10.388 -8.200 1.00 79.06 100 PHE A O 1
ATOM 814 N N . GLY A 1 101 ? 20.203 9.539 -9.863 1.00 76.50 101 GLY A N 1
ATOM 815 C CA . GLY A 1 101 ? 19.845 8.293 -9.181 1.00 76.50 101 GLY A CA 1
ATOM 816 C C . GLY A 1 101 ? 21.027 7.346 -8.947 1.00 76.50 101 GLY A C 1
ATOM 817 O O . GLY A 1 101 ? 20.991 6.558 -8.007 1.00 76.50 101 GLY A O 1
ATOM 818 N N . LEU A 1 102 ? 22.081 7.451 -9.762 1.00 77.44 102 LEU A N 1
ATOM 819 C CA . LEU A 1 102 ? 23.318 6.672 -9.636 1.00 77.44 102 LEU A CA 1
ATOM 820 C C . LEU A 1 102 ? 24.338 7.298 -8.673 1.00 77.44 102 LEU A C 1
ATOM 822 O O . LEU A 1 102 ? 25.350 6.671 -8.361 1.00 77.44 102 LEU A O 1
ATOM 826 N N . SER A 1 103 ? 24.093 8.519 -8.188 1.00 83.62 103 SER A N 1
ATOM 827 C CA . SER A 1 103 ? 24.994 9.162 -7.234 1.00 83.62 103 SER A CA 1
ATOM 828 C C . SER A 1 103 ? 25.021 8.409 -5.899 1.00 83.62 103 SER A C 1
ATOM 830 O O . SER A 1 103 ? 23.989 8.024 -5.342 1.00 83.62 103 SER A O 1
ATOM 832 N N . THR A 1 104 ? 26.223 8.217 -5.354 1.00 79.94 104 THR A N 1
ATOM 833 C CA . THR A 1 104 ? 26.446 7.451 -4.121 1.00 79.94 104 THR A CA 1
ATOM 834 C C . THR A 1 104 ? 25.660 8.018 -2.932 1.00 79.94 104 THR A C 1
ATOM 836 O O . THR A 1 104 ? 25.096 7.268 -2.138 1.00 79.94 104 THR A O 1
ATOM 839 N N . GLU A 1 105 ? 25.564 9.346 -2.825 1.00 81.31 105 GLU A N 1
ATOM 840 C CA . GLU A 1 105 ? 24.800 10.023 -1.769 1.00 81.31 105 GLU A CA 1
ATOM 841 C C . GLU A 1 105 ? 23.290 9.768 -1.888 1.00 81.31 105 GLU A C 1
ATOM 843 O O . GLU A 1 105 ? 22.612 9.496 -0.888 1.00 81.31 105 GLU A O 1
ATOM 848 N N . PHE A 1 106 ? 22.756 9.796 -3.113 1.00 81.25 106 PHE A N 1
ATOM 849 C CA . PHE A 1 106 ? 21.352 9.486 -3.357 1.00 81.25 106 PHE A CA 1
ATOM 850 C C . PHE A 1 106 ? 21.045 8.017 -3.051 1.00 81.25 106 PHE A C 1
ATOM 852 O O . PHE A 1 106 ? 20.041 7.722 -2.410 1.00 81.25 106 PHE A O 1
ATOM 859 N N . TYR A 1 107 ? 21.942 7.098 -3.413 1.00 82.06 107 TYR A N 1
ATOM 860 C CA . TYR A 1 107 ? 21.782 5.681 -3.092 1.00 82.06 107 TYR A CA 1
ATOM 861 C C . TYR A 1 107 ? 21.647 5.439 -1.580 1.00 82.06 107 TYR A C 1
ATOM 863 O O . TYR A 1 107 ? 20.706 4.779 -1.137 1.00 82.06 107 TYR A O 1
ATOM 871 N N . TYR A 1 108 ? 22.535 6.010 -0.757 1.00 82.69 108 TYR A N 1
ATOM 872 C CA . TYR A 1 108 ? 22.452 5.839 0.699 1.00 82.69 108 TYR A CA 1
ATOM 873 C C . TYR A 1 108 ? 21.188 6.462 1.295 1.00 82.69 108 TYR A C 1
ATOM 875 O O . TYR A 1 108 ? 20.541 5.848 2.148 1.00 82.69 108 TYR A O 1
ATOM 883 N N . THR A 1 109 ? 20.817 7.664 0.848 1.00 81.19 109 THR A N 1
ATOM 884 C CA . THR A 1 109 ? 19.599 8.330 1.330 1.00 81.19 109 THR A CA 1
ATOM 885 C C . THR A 1 109 ? 18.338 7.568 0.929 1.00 81.19 109 THR A C 1
ATOM 887 O O . THR A 1 109 ? 17.444 7.411 1.762 1.00 81.19 109 THR A O 1
ATOM 890 N N . ASP A 1 110 ? 18.281 7.021 -0.287 1.00 79.62 110 ASP A N 1
ATOM 891 C CA . ASP A 1 110 ? 17.161 6.204 -0.744 1.00 79.62 110 ASP A CA 1
ATOM 892 C C . ASP A 1 110 ? 17.057 4.897 0.048 1.00 79.62 110 ASP A C 1
ATOM 894 O O . ASP A 1 110 ? 15.983 4.571 0.550 1.00 79.62 110 ASP A O 1
ATOM 898 N N . VAL A 1 111 ? 18.173 4.203 0.283 1.00 82.31 111 VAL A N 1
ATOM 899 C CA . VAL A 1 111 ? 18.210 2.991 1.115 1.00 82.31 111 VAL A CA 1
ATOM 900 C C . VAL A 1 111 ? 17.706 3.268 2.532 1.00 82.31 111 VAL A C 1
ATOM 902 O O . VAL A 1 111 ? 16.854 2.538 3.040 1.00 82.31 111 VAL A O 1
ATOM 905 N N . VAL A 1 112 ? 18.194 4.325 3.189 1.00 82.94 112 VAL A N 1
ATOM 906 C CA . VAL A 1 112 ? 17.751 4.685 4.548 1.00 82.94 112 VAL A CA 1
ATOM 907 C C . VAL A 1 112 ? 16.267 5.048 4.551 1.00 82.94 112 VAL A C 1
ATOM 909 O O . VAL A 1 112 ? 15.517 4.623 5.432 1.00 82.94 112 VAL A O 1
ATOM 912 N N . GLN A 1 113 ? 15.812 5.788 3.544 1.00 80.00 113 GLN A N 1
ATOM 913 C CA . GLN A 1 113 ? 14.415 6.175 3.412 1.00 80.00 113 GLN A CA 1
ATOM 914 C C . GLN A 1 113 ? 13.509 4.964 3.161 1.00 80.00 113 GLN A C 1
ATOM 916 O O . GLN A 1 113 ? 12.412 4.884 3.726 1.00 80.00 113 GLN A O 1
ATOM 921 N N . GLN A 1 114 ? 13.934 4.009 2.336 1.00 80.19 114 GLN A N 1
ATOM 922 C CA . GLN A 1 114 ? 13.227 2.750 2.125 1.00 80.19 114 GLN A CA 1
ATOM 923 C C . GLN A 1 114 ? 13.200 1.915 3.406 1.00 80.19 114 GLN A C 1
ATOM 925 O O . GLN A 1 114 ? 12.126 1.449 3.791 1.00 80.19 114 GLN A O 1
ATOM 930 N N . PHE A 1 115 ? 14.323 1.823 4.124 1.00 82.88 115 PHE A N 1
ATOM 931 C CA . PHE A 1 115 ? 14.407 1.149 5.417 1.00 82.88 115 PHE A CA 1
ATOM 932 C C . PHE A 1 115 ? 13.404 1.732 6.415 1.00 82.88 115 PHE A C 1
ATOM 934 O O . PHE A 1 115 ? 12.563 1.008 6.940 1.00 82.88 115 PHE A O 1
ATOM 941 N N . ILE A 1 116 ? 13.421 3.048 6.638 1.00 79.31 116 ILE A N 1
ATOM 942 C CA . ILE A 1 116 ? 12.502 3.700 7.580 1.00 79.31 116 ILE A CA 1
ATOM 943 C C . ILE A 1 116 ? 11.050 3.462 7.152 1.00 79.31 116 ILE A C 1
ATOM 945 O O . ILE A 1 116 ? 10.221 3.019 7.946 1.00 79.31 116 ILE A O 1
ATOM 949 N N . ASN A 1 117 ? 10.722 3.698 5.883 1.00 76.19 117 ASN A N 1
ATOM 950 C CA . ASN A 1 117 ? 9.335 3.601 5.441 1.00 76.19 117 ASN A CA 1
ATOM 951 C C . ASN A 1 117 ? 8.796 2.172 5.437 1.00 76.19 117 ASN A C 1
ATOM 953 O O . ASN A 1 117 ? 7.620 1.986 5.745 1.00 76.19 117 ASN A O 1
ATOM 957 N N . LEU A 1 118 ? 9.604 1.176 5.082 1.00 79.62 118 LEU A N 1
ATOM 958 C CA . LEU A 1 118 ? 9.151 -0.207 4.982 1.00 79.62 118 LEU A CA 1
ATOM 959 C C . LEU A 1 118 ? 9.308 -0.940 6.316 1.00 79.62 118 LEU A C 1
ATOM 961 O O . LEU A 1 118 ? 8.331 -1.479 6.835 1.00 79.62 118 LEU A O 1
ATOM 965 N N . PHE A 1 119 ? 10.507 -0.917 6.898 1.00 82.12 119 PHE A N 1
ATOM 966 C CA . PHE A 1 119 ? 10.838 -1.665 8.108 1.00 82.12 119 PHE A CA 1
ATOM 967 C C . PHE A 1 119 ? 10.162 -1.065 9.344 1.00 82.12 119 PHE A C 1
ATOM 969 O O . PHE A 1 119 ? 9.433 -1.765 10.053 1.00 82.12 119 PH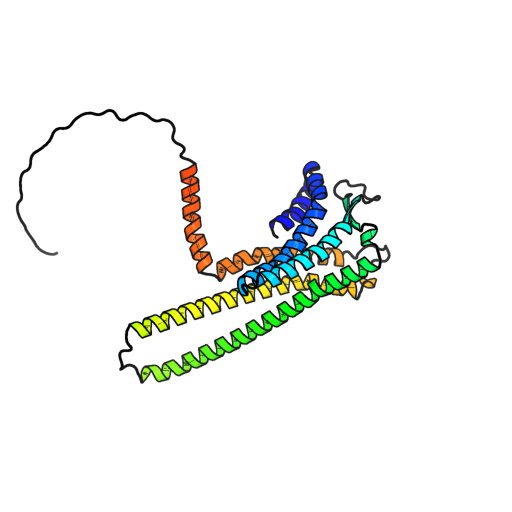E A O 1
ATOM 976 N N . VAL A 1 120 ? 10.345 0.240 9.588 1.00 78.44 120 VAL A N 1
ATOM 977 C CA . VAL A 1 120 ? 9.800 0.887 10.796 1.00 78.44 120 VAL A CA 1
ATOM 978 C C . VAL A 1 120 ? 8.277 0.909 10.740 1.00 78.44 120 VAL A C 1
ATOM 980 O O . VAL A 1 120 ? 7.635 0.526 11.717 1.00 78.44 120 VAL A O 1
ATOM 983 N N . SER A 1 121 ? 7.676 1.257 9.597 1.00 79.31 121 SER A N 1
ATOM 984 C CA . SER A 1 121 ? 6.212 1.228 9.466 1.00 79.31 121 SER A CA 1
ATOM 985 C C . SER A 1 121 ? 5.647 -0.173 9.690 1.00 79.31 121 SER A C 1
ATOM 987 O O . SER A 1 121 ? 4.654 -0.318 10.401 1.00 79.31 121 SER A O 1
ATOM 989 N N . PHE A 1 122 ? 6.269 -1.216 9.131 1.00 84.50 122 PHE A N 1
ATOM 990 C CA . PHE A 1 122 ? 5.810 -2.591 9.327 1.00 84.50 122 PHE A CA 1
ATOM 991 C C . PHE A 1 122 ? 5.871 -3.001 10.803 1.00 84.50 122 PHE A C 1
ATOM 993 O O . PHE A 1 122 ? 4.880 -3.491 11.352 1.00 84.50 122 PHE A O 1
ATOM 1000 N N . LEU A 1 123 ? 7.000 -2.744 11.468 1.00 83.94 123 LEU A N 1
ATOM 1001 C CA . LEU A 1 123 ? 7.212 -3.114 12.865 1.00 83.94 123 LEU A CA 1
ATOM 1002 C C . LEU A 1 123 ? 6.283 -2.337 13.808 1.00 83.94 123 LEU A C 1
ATOM 1004 O O . LEU A 1 123 ? 5.649 -2.937 14.678 1.00 83.94 123 LEU A O 1
ATOM 1008 N N . VAL A 1 124 ? 6.115 -1.030 13.590 1.00 82.88 124 VAL A N 1
ATOM 1009 C CA . VAL A 1 124 ? 5.181 -0.189 14.354 1.00 82.88 124 VAL A CA 1
ATOM 1010 C C . VAL A 1 124 ? 3.739 -0.662 14.166 1.00 82.88 124 VAL A C 1
ATOM 1012 O O . VAL A 1 124 ? 3.036 -0.864 15.159 1.00 82.88 124 VAL A O 1
ATOM 1015 N N . LEU A 1 125 ? 3.285 -0.904 12.928 1.00 82.44 125 LEU A N 1
ATOM 1016 C CA . LEU A 1 125 ? 1.931 -1.413 12.677 1.00 82.44 125 LEU A CA 1
ATOM 1017 C C . LEU A 1 125 ? 1.723 -2.797 13.304 1.00 82.44 125 LEU A C 1
ATOM 1019 O O . LEU A 1 125 ? 0.654 -3.053 13.860 1.00 82.44 125 LEU A O 1
ATOM 1023 N N . CYS A 1 126 ? 2.729 -3.672 13.256 1.00 86.25 126 CYS A N 1
ATOM 1024 C CA . CYS A 1 126 ? 2.685 -4.992 13.878 1.00 86.25 126 CYS A CA 1
ATOM 1025 C C . CYS A 1 126 ? 2.534 -4.895 15.401 1.00 86.25 126 CYS A C 1
ATOM 1027 O O . CYS A 1 126 ? 1.595 -5.461 15.969 1.00 86.25 126 CYS A O 1
ATOM 1029 N N . LEU A 1 127 ? 3.391 -4.113 16.065 1.00 87.31 127 LEU A N 1
ATOM 1030 C CA . LEU A 1 127 ? 3.334 -3.913 17.513 1.00 87.31 127 LEU A CA 1
ATOM 1031 C C . LEU A 1 127 ? 2.016 -3.270 17.947 1.00 87.31 1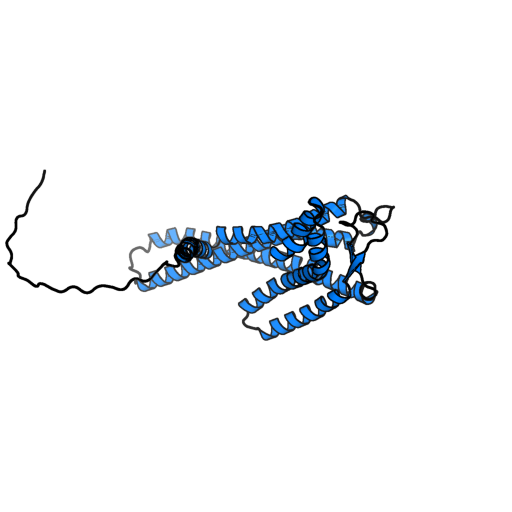27 LEU A C 1
ATOM 1033 O O . LEU A 1 127 ? 1.373 -3.761 18.876 1.00 87.31 127 LEU A O 1
ATOM 1037 N N . LEU A 1 128 ? 1.566 -2.218 17.258 1.00 80.56 128 LEU A N 1
ATOM 1038 C CA . LEU A 1 128 ? 0.286 -1.573 17.550 1.00 80.56 128 LEU A CA 1
ATOM 1039 C C . LEU A 1 128 ? -0.883 -2.545 17.374 1.00 80.56 128 LEU A C 1
ATOM 1041 O O . LEU A 1 128 ? -1.740 -2.629 18.254 1.00 80.56 128 LEU A O 1
ATOM 1045 N N . ASN A 1 129 ? -0.908 -3.328 16.293 1.00 87.25 129 ASN A N 1
ATOM 1046 C CA . ASN A 1 129 ? -1.956 -4.319 16.068 1.00 87.25 129 ASN A CA 1
ATOM 1047 C C . ASN A 1 129 ? -1.957 -5.399 17.166 1.00 87.25 129 ASN A C 1
ATOM 1049 O O . ASN A 1 129 ? -3.001 -5.689 17.754 1.00 87.25 129 ASN A O 1
ATOM 1053 N N . LEU A 1 130 ? -0.785 -5.918 17.549 1.00 88.75 130 LEU A N 1
ATOM 1054 C CA . LEU A 1 130 ? -0.640 -6.857 18.667 1.00 88.75 130 LEU A CA 1
ATOM 1055 C C . LEU A 1 130 ? -1.130 -6.260 19.996 1.00 88.75 130 LEU A C 1
ATOM 1057 O O . LEU A 1 130 ? -1.837 -6.932 20.756 1.00 88.75 130 LEU A O 1
ATOM 1061 N N . LEU A 1 131 ? -0.794 -5.001 20.286 1.00 88.62 131 LEU A N 1
ATOM 1062 C CA . LEU A 1 131 ? -1.254 -4.292 21.482 1.00 88.62 131 LEU A CA 1
ATOM 1063 C C . LEU A 1 131 ? -2.776 -4.109 21.481 1.00 88.62 131 LEU A C 1
ATOM 1065 O O . LEU A 1 131 ? -3.423 -4.379 22.499 1.00 88.62 131 LEU A O 1
ATOM 1069 N N . ILE A 1 132 ? -3.365 -3.719 20.347 1.00 86.62 132 ILE A N 1
ATOM 1070 C CA . ILE A 1 132 ? -4.818 -3.577 20.189 1.00 86.62 132 ILE A CA 1
ATOM 1071 C C . ILE A 1 132 ? -5.505 -4.928 20.405 1.00 86.62 132 ILE A C 1
ATOM 1073 O O . ILE A 1 132 ? -6.461 -5.007 21.180 1.00 86.62 132 ILE A O 1
ATOM 1077 N N . VAL A 1 133 ? -4.999 -6.008 19.803 1.00 86.12 133 VAL A N 1
ATOM 1078 C CA . VAL A 1 133 ? -5.533 -7.368 19.980 1.00 86.12 133 VAL A CA 1
ATOM 1079 C C . VAL A 1 133 ? -5.447 -7.811 21.441 1.00 86.12 133 VAL A C 1
ATOM 1081 O O . VAL A 1 133 ? -6.433 -8.309 21.994 1.00 86.12 133 VAL A O 1
ATOM 1084 N N . ARG A 1 134 ? -4.308 -7.591 22.111 1.00 87.31 134 ARG A N 1
ATOM 1085 C CA . ARG A 1 134 ? -4.136 -7.902 23.542 1.00 87.31 134 ARG A CA 1
ATOM 1086 C C . ARG A 1 134 ? -5.123 -7.116 24.407 1.00 87.31 134 ARG A C 1
ATOM 1088 O O . ARG A 1 134 ? -5.791 -7.706 25.264 1.00 87.31 134 ARG A O 1
ATOM 1095 N N . LYS A 1 135 ? -5.277 -5.811 24.159 1.00 84.38 135 LYS A N 1
ATOM 1096 C CA . LYS A 1 135 ? -6.229 -4.940 24.870 1.00 84.38 135 LYS A CA 1
ATOM 1097 C C . LYS A 1 135 ? -7.675 -5.381 24.631 1.00 84.38 135 LYS A C 1
ATOM 1099 O O . LYS A 1 135 ? -8.449 -5.473 25.586 1.00 84.38 135 LYS A O 1
ATOM 1104 N N . LEU A 1 136 ? -8.022 -5.750 23.397 1.00 80.81 136 LEU A N 1
ATOM 1105 C CA . LEU A 1 136 ? -9.342 -6.264 23.031 1.00 80.81 136 LEU A CA 1
ATOM 1106 C C . LEU A 1 136 ? -9.635 -7.613 23.707 1.00 80.81 136 LEU A C 1
ATOM 1108 O O . LEU A 1 136 ? -10.718 -7.796 24.263 1.00 80.81 136 LEU A O 1
ATOM 1112 N N . LYS A 1 137 ? -8.666 -8.538 23.741 1.00 82.38 137 LYS A N 1
ATOM 1113 C CA . LYS A 1 137 ? -8.791 -9.840 24.423 1.00 82.38 137 LYS A CA 1
ATOM 1114 C C . LYS A 1 137 ? -8.974 -9.660 25.932 1.00 82.38 137 LYS A C 1
ATOM 1116 O O . LYS A 1 137 ? -9.846 -10.302 26.520 1.00 82.38 137 LYS A O 1
ATOM 1121 N N . LYS A 1 138 ? -8.214 -8.751 26.558 1.00 83.31 138 LYS A N 1
ATOM 1122 C CA . LYS A 1 138 ? -8.356 -8.404 27.984 1.00 83.31 138 LYS A CA 1
ATOM 1123 C C . LYS A 1 138 ? -9.720 -7.769 28.276 1.00 83.31 138 LYS A C 1
ATOM 1125 O O . LYS A 1 138 ? -10.374 -8.169 29.236 1.00 83.31 138 LYS A O 1
ATOM 1130 N N . SER A 1 139 ? -10.185 -6.852 27.424 1.00 76.50 139 SER A N 1
ATOM 1131 C CA . SER A 1 139 ? -11.521 -6.243 27.514 1.00 76.50 139 SER A CA 1
ATOM 1132 C C . SER A 1 139 ? -12.639 -7.288 27.395 1.00 76.50 139 SER A C 1
ATOM 1134 O O . SER A 1 139 ? -13.543 -7.322 28.226 1.00 76.50 139 SER A O 1
ATOM 1136 N N . HIS A 1 140 ? -12.5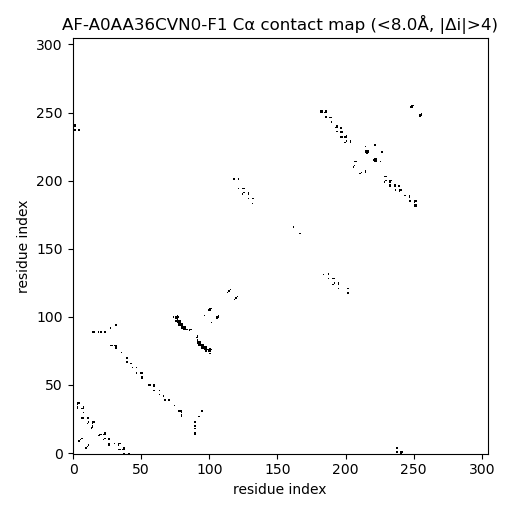42 -8.213 26.435 1.00 77.56 140 HIS A N 1
ATOM 1137 C CA . HIS A 1 140 ? -13.528 -9.280 26.254 1.00 77.56 140 HIS A CA 1
ATOM 1138 C C . HIS A 1 140 ? -13.575 -10.246 27.448 1.00 77.56 140 HIS A C 1
ATOM 1140 O O . HIS A 1 140 ? -14.657 -10.622 27.895 1.00 77.56 140 HIS A O 1
ATOM 1146 N N . ARG A 1 141 ? -12.411 -10.616 28.007 1.00 78.94 141 ARG A N 1
ATOM 1147 C CA . ARG A 1 141 ? -12.334 -11.433 29.232 1.00 78.94 141 ARG A CA 1
ATOM 1148 C C . ARG A 1 141 ? -12.970 -10.723 30.432 1.00 78.94 141 ARG A C 1
ATOM 1150 O O . ARG A 1 141 ? -13.708 -11.363 31.172 1.00 78.94 141 ARG A O 1
ATOM 1157 N N . ARG A 1 142 ? -12.734 -9.415 30.604 1.00 76.31 142 ARG A N 1
ATOM 1158 C CA . ARG A 1 142 ? -13.372 -8.606 31.662 1.00 76.31 142 ARG A CA 1
ATOM 1159 C C . ARG A 1 142 ? -14.890 -8.529 31.489 1.00 76.31 142 ARG A C 1
ATOM 1161 O O . ARG A 1 142 ? -15.607 -8.749 32.456 1.00 76.31 142 ARG A O 1
ATOM 1168 N N . ALA A 1 143 ? -15.368 -8.314 30.262 1.00 68.50 143 ALA A N 1
ATOM 1169 C CA . ALA A 1 143 ? -16.798 -8.293 29.963 1.00 68.50 143 ALA A CA 1
ATOM 1170 C C . ALA A 1 143 ? -17.476 -9.640 30.274 1.00 68.50 143 ALA A C 1
ATOM 1172 O O . ALA A 1 143 ? -18.518 -9.648 30.914 1.00 68.50 143 ALA A O 1
ATOM 1173 N N . ARG A 1 144 ? -16.862 -10.779 29.909 1.00 66.44 144 ARG A N 1
ATOM 1174 C CA . ARG A 1 144 ? -17.392 -12.110 30.269 1.00 66.44 144 ARG A CA 1
ATOM 1175 C C . ARG A 1 144 ? -17.466 -12.329 31.782 1.00 66.44 144 ARG A C 1
ATOM 1177 O O . ARG A 1 144 ? -18.463 -12.855 32.255 1.00 66.44 144 ARG A O 1
ATOM 1184 N N . ARG A 1 145 ? -16.441 -11.912 32.536 1.00 65.19 145 ARG A N 1
ATOM 1185 C CA . ARG A 1 145 ? -16.439 -12.031 34.007 1.00 65.19 145 ARG A CA 1
ATOM 1186 C C . ARG A 1 145 ? -17.538 -11.185 34.654 1.00 65.19 145 ARG A C 1
ATOM 1188 O O . ARG A 1 145 ? -18.208 -11.662 35.559 1.00 65.19 145 ARG A O 1
ATOM 1195 N N . GLN A 1 146 ? -17.765 -9.970 34.155 1.00 63.72 146 GLN A N 1
ATOM 1196 C CA . GLN A 1 146 ? -18.853 -9.114 34.634 1.00 63.72 146 GLN A CA 1
ATOM 1197 C C . GLN A 1 146 ? -20.233 -9.680 34.278 1.00 63.72 146 GLN A C 1
ATOM 1199 O O . GLN A 1 146 ? -21.122 -9.653 35.115 1.00 63.72 146 GLN A O 1
ATOM 1204 N N . SER A 1 147 ? -20.423 -10.254 33.086 1.00 53.91 147 SER A N 1
ATOM 1205 C CA . SER A 1 147 ? -21.697 -10.892 32.722 1.00 53.91 147 SER A CA 1
ATOM 1206 C C . SER A 1 147 ? -22.002 -12.147 33.546 1.00 53.91 147 SER A C 1
ATOM 1208 O O . SER A 1 147 ? -23.156 -12.356 33.891 1.00 53.91 147 SER A O 1
ATOM 1210 N N . ALA A 1 148 ? -20.989 -12.946 33.902 1.00 55.62 148 ALA A N 1
ATOM 1211 C CA . ALA A 1 148 ? -21.171 -14.129 34.748 1.00 55.62 148 ALA A CA 1
ATOM 1212 C C . ALA A 1 148 ? -21.498 -13.776 36.213 1.00 55.62 148 ALA A C 1
ATOM 1214 O O . ALA A 1 148 ? -22.277 -14.471 36.852 1.00 55.62 148 ALA A O 1
ATOM 1215 N N . SER A 1 149 ? -20.940 -12.679 36.738 1.00 48.97 149 SER A N 1
ATOM 1216 C CA . SER A 1 149 ? -21.203 -12.212 38.108 1.00 48.97 149 SER A CA 1
ATOM 1217 C C . SER A 1 149 ? -22.520 -11.436 38.237 1.00 48.97 149 SER A C 1
ATOM 1219 O O . SER A 1 149 ? -23.220 -11.602 39.230 1.00 48.97 149 SER A O 1
ATOM 1221 N N . VAL A 1 150 ? -22.898 -10.635 37.233 1.00 52.06 150 VAL A N 1
ATOM 1222 C CA . VAL A 1 150 ? -24.136 -9.837 37.269 1.00 52.06 150 VAL A CA 1
ATOM 1223 C C . VAL A 1 150 ? -25.387 -10.717 37.207 1.00 52.06 150 VAL A C 1
ATOM 1225 O O . VAL A 1 150 ? -26.376 -10.357 37.833 1.00 52.06 150 VAL A O 1
ATOM 1228 N N . SER A 1 151 ? -25.354 -11.880 36.542 1.00 48.19 151 SER A N 1
ATOM 1229 C CA . SER A 1 151 ? -26.492 -12.817 36.550 1.00 48.19 151 SER A CA 1
ATOM 1230 C C . SER A 1 151 ? -26.881 -13.276 37.961 1.00 48.19 151 SER A C 1
ATOM 1232 O O . SER A 1 151 ? -28.068 -13.357 38.244 1.00 48.19 151 SER A O 1
ATOM 1234 N N . HIS A 1 152 ? -25.920 -13.467 38.870 1.00 42.28 152 HIS A N 1
ATOM 1235 C CA . HIS A 1 152 ? -26.215 -13.862 40.254 1.00 42.28 152 HIS A CA 1
ATOM 1236 C C . HIS A 1 152 ? -26.666 -12.698 41.149 1.00 42.28 152 HIS A C 1
ATOM 1238 O O . HIS A 1 152 ? -27.416 -12.904 42.097 1.00 42.28 152 HIS A O 1
ATOM 1244 N N . THR A 1 153 ? -26.236 -11.463 40.875 1.00 45.25 153 THR A N 1
ATOM 1245 C CA . THR A 1 153 ? -26.628 -10.303 41.699 1.00 45.25 153 THR A CA 1
ATOM 1246 C C . THR A 1 153 ? -27.974 -9.708 41.272 1.00 45.25 153 THR A C 1
ATOM 1248 O O . THR A 1 153 ? -28.676 -9.129 42.100 1.00 45.25 153 THR A O 1
ATOM 1251 N N . LEU A 1 154 ? -28.358 -9.855 39.996 1.00 45.25 154 LEU A N 1
ATOM 1252 C CA . LEU A 1 154 ? -29.597 -9.285 39.455 1.00 45.25 154 LEU A CA 1
ATOM 1253 C C . LEU A 1 154 ? -30.845 -10.120 39.781 1.00 45.25 154 LEU A C 1
ATOM 1255 O O . LEU A 1 154 ? -31.922 -9.541 39.881 1.00 45.25 154 LEU A O 1
ATOM 1259 N N . GLU A 1 155 ? -30.715 -11.428 40.027 1.00 45.69 155 GLU A N 1
ATOM 1260 C CA . GLU A 1 155 ? -31.818 -12.230 40.589 1.00 45.69 155 GLU A CA 1
ATOM 1261 C C . GLU A 1 155 ? -32.201 -11.769 42.005 1.00 45.69 155 GLU A C 1
ATOM 1263 O O . GLU A 1 155 ? -33.378 -11.775 42.354 1.00 45.69 155 GLU A O 1
ATOM 1268 N N . LEU A 1 156 ? -31.246 -11.255 42.791 1.00 46.66 156 LEU A N 1
ATOM 1269 C CA . LEU A 1 156 ? -31.488 -10.787 44.162 1.00 46.66 156 LEU A CA 1
ATOM 1270 C C . LEU A 1 156 ? -31.943 -9.317 44.272 1.00 46.66 156 LEU A C 1
ATOM 1272 O O . LEU A 1 156 ? -32.394 -8.906 45.336 1.00 46.66 156 LEU A O 1
ATOM 1276 N N . THR A 1 157 ? -31.870 -8.509 43.203 1.00 47.09 157 THR A N 1
ATOM 1277 C CA . THR A 1 157 ? -32.254 -7.072 43.234 1.00 47.09 157 THR A CA 1
ATOM 1278 C C . THR A 1 157 ? -33.456 -6.690 42.356 1.00 47.09 157 THR A C 1
ATOM 1280 O O . THR A 1 157 ? -33.780 -5.506 42.234 1.00 47.09 157 THR A O 1
ATOM 1283 N N . CYS A 1 158 ? -34.189 -7.659 41.799 1.00 42.47 158 CYS A N 1
ATOM 1284 C CA . CYS A 1 158 ? -35.375 -7.448 40.950 1.00 42.47 158 CYS A CA 1
ATOM 1285 C C . CYS A 1 158 ? -36.645 -6.935 41.681 1.00 42.47 158 CYS A C 1
ATOM 1287 O O . CYS A 1 158 ? -37.755 -7.350 41.359 1.00 42.47 158 CYS A O 1
ATOM 1289 N N . LYS A 1 159 ? -36.523 -5.994 42.630 1.00 43.59 159 LYS A N 1
ATOM 1290 C CA . LYS A 1 159 ? -37.681 -5.332 43.272 1.00 43.59 159 LYS A CA 1
ATOM 1291 C C . LYS A 1 159 ? -37.653 -3.800 43.322 1.00 43.59 159 LYS A C 1
ATOM 1293 O O . LYS A 1 159 ? -38.565 -3.222 43.898 1.00 43.59 159 LYS A O 1
ATOM 1298 N N . PHE A 1 160 ? -36.696 -3.122 42.680 1.00 52.34 160 PHE A N 1
ATOM 1299 C CA . PHE A 1 160 ? -36.726 -1.652 42.595 1.00 52.34 160 PHE A CA 1
ATOM 1300 C C . PHE A 1 160 ? -36.834 -1.145 41.147 1.00 52.34 160 PHE A C 1
ATOM 1302 O O . PHE A 1 160 ? -35.957 -1.441 40.326 1.00 52.34 160 PHE A O 1
ATOM 1309 N N . PRO A 1 161 ? -37.886 -0.370 40.804 1.00 51.03 161 PRO A N 1
ATOM 1310 C CA . PRO A 1 161 ? -38.045 0.200 39.475 1.00 51.03 161 PRO A CA 1
ATOM 1311 C C . PRO A 1 161 ? -36.992 1.293 39.263 1.00 51.03 161 PRO A C 1
ATOM 1313 O O . PRO A 1 161 ? -37.120 2.420 39.732 1.00 51.03 161 PRO A O 1
ATOM 1316 N N . LYS A 1 162 ? -35.917 0.966 38.540 1.00 54.44 162 LYS A N 1
ATOM 1317 C CA . LYS A 1 162 ? -34.989 1.983 38.031 1.00 54.44 162 LYS A CA 1
ATOM 1318 C C . LYS A 1 162 ? -35.740 2.896 37.058 1.00 54.44 162 LYS A C 1
ATOM 1320 O O . LYS A 1 162 ? -36.344 2.406 36.104 1.00 54.44 162 LYS A O 1
ATOM 1325 N N . SER A 1 163 ? -35.663 4.208 37.297 1.00 60.03 163 SER A N 1
ATOM 1326 C CA . SER A 1 163 ? -36.263 5.255 36.462 1.00 60.03 163 SER A CA 1
ATOM 1327 C C . SER A 1 163 ? -35.983 5.034 34.969 1.00 60.03 163 SER A C 1
ATOM 1329 O O . SER A 1 163 ? -34.867 4.690 34.564 1.00 60.03 163 SER A O 1
ATOM 1331 N N . GLN A 1 164 ? -37.013 5.227 34.141 1.00 67.69 164 GLN A N 1
ATOM 1332 C CA . GLN A 1 164 ? -37.007 4.947 32.701 1.00 67.69 164 GLN A CA 1
ATOM 1333 C C . GLN A 1 164 ? -35.910 5.727 31.946 1.00 67.69 164 GLN A C 1
ATOM 1335 O O . GLN A 1 164 ? -35.425 5.262 30.913 1.00 67.69 164 GLN A O 1
ATOM 1340 N N . SER A 1 165 ? -35.475 6.874 32.480 1.00 66.50 165 SER A N 1
ATOM 1341 C CA . SER A 1 165 ? -34.375 7.689 31.948 1.00 66.50 165 SER A CA 1
ATOM 1342 C C . SER A 1 165 ? -33.001 7.024 32.106 1.00 66.50 165 SER A C 1
ATOM 1344 O O . SER A 1 165 ? -32.214 7.018 31.160 1.00 66.50 165 SER A O 1
ATOM 1346 N N . ILE A 1 166 ? -32.733 6.378 33.247 1.00 70.25 166 ILE A N 1
ATOM 1347 C CA . ILE A 1 166 ? -31.453 5.706 33.534 1.00 70.25 166 ILE A CA 1
ATOM 1348 C C . ILE A 1 166 ? -31.281 4.475 32.633 1.00 70.25 166 ILE A C 1
ATOM 1350 O O . ILE A 1 166 ? -30.205 4.255 32.080 1.00 70.25 166 ILE A O 1
ATOM 1354 N N . ARG A 1 167 ? -32.363 3.718 32.391 1.00 70.56 167 ARG A N 1
ATOM 1355 C CA . ARG A 1 167 ? -32.356 2.592 31.436 1.00 70.56 167 ARG A CA 1
ATOM 1356 C C . ARG A 1 167 ? -31.992 3.031 30.012 1.00 70.56 167 ARG A C 1
ATOM 1358 O O . ARG A 1 167 ? -31.231 2.339 29.342 1.00 70.56 167 ARG A O 1
ATOM 1365 N N . ARG A 1 168 ? -32.505 4.179 29.553 1.00 70.50 168 ARG A N 1
ATOM 1366 C CA . ARG A 1 168 ? -32.225 4.705 28.204 1.00 70.50 168 ARG A CA 1
ATOM 1367 C C . ARG A 1 168 ? -30.762 5.134 28.039 1.00 70.50 168 ARG A C 1
ATOM 1369 O O . ARG A 1 168 ? -30.173 4.836 27.001 1.00 70.50 168 ARG A O 1
ATOM 1376 N N . LEU A 1 169 ? -30.177 5.767 29.059 1.00 74.56 169 LEU A N 1
ATOM 1377 C CA . LEU A 1 169 ? -28.762 6.163 29.071 1.00 74.56 169 LEU A CA 1
ATOM 1378 C C . LEU A 1 169 ? -27.824 4.943 29.085 1.00 74.56 169 LEU A C 1
ATOM 1380 O O . LEU A 1 169 ? -26.886 4.880 28.289 1.00 74.56 169 LEU A O 1
ATOM 1384 N N . ASP A 1 170 ? -28.120 3.931 29.907 1.00 72.69 170 ASP A N 1
ATOM 1385 C CA . ASP A 1 170 ? -27.355 2.675 29.947 1.00 72.69 170 ASP A CA 1
ATOM 1386 C C . ASP A 1 170 ? -27.402 1.924 28.604 1.00 72.69 170 ASP A C 1
ATOM 1388 O O . ASP A 1 170 ? -26.390 1.388 28.134 1.00 72.69 170 ASP A O 1
ATOM 1392 N N . ASP A 1 171 ? -28.565 1.896 27.949 1.00 74.38 171 ASP A N 1
ATOM 1393 C CA . ASP A 1 171 ? -28.724 1.258 26.642 1.00 74.38 171 ASP A CA 1
ATOM 1394 C C . ASP A 1 171 ? -27.996 2.016 25.525 1.00 74.38 171 ASP A C 1
ATOM 1396 O O . ASP A 1 171 ? -27.409 1.380 24.641 1.00 74.38 171 ASP A O 1
ATOM 1400 N N . GLN A 1 172 ? -27.977 3.353 25.560 1.00 75.94 172 GLN A N 1
ATOM 1401 C CA . GLN A 1 172 ? -27.173 4.169 24.644 1.00 75.94 172 GLN A CA 1
ATOM 1402 C C . GLN A 1 172 ? -25.676 3.909 24.838 1.00 75.94 172 GLN A C 1
ATOM 1404 O O . GLN A 1 172 ? -24.999 3.543 23.873 1.00 75.94 172 GLN A O 1
ATOM 1409 N N . ALA A 1 173 ? -25.178 3.952 26.077 1.00 71.31 173 ALA A N 1
ATOM 1410 C CA . ALA A 1 173 ? -23.774 3.679 26.382 1.00 71.31 173 ALA A CA 1
ATOM 1411 C C . ALA A 1 173 ? -23.357 2.262 25.940 1.00 71.31 173 ALA A C 1
ATOM 1413 O O . ALA A 1 173 ? -22.287 2.053 25.359 1.00 71.31 173 ALA A O 1
ATOM 1414 N N . ARG A 1 174 ? -24.231 1.260 26.124 1.00 74.31 174 ARG A N 1
ATOM 1415 C CA . ARG A 1 174 ? -24.007 -0.111 25.631 1.00 74.31 174 ARG A CA 1
ATOM 1416 C C . ARG A 1 174 ? -23.962 -0.190 24.107 1.00 74.31 174 ARG A C 1
ATOM 1418 O O . ARG A 1 174 ? -23.151 -0.948 23.565 1.00 74.31 174 ARG A O 1
ATOM 1425 N N . ARG A 1 175 ? -24.822 0.547 23.398 1.00 74.06 175 ARG A N 1
ATOM 1426 C CA . ARG A 1 175 ? -24.824 0.597 21.924 1.00 74.06 175 ARG A CA 1
ATOM 1427 C C . ARG A 1 175 ? -23.545 1.238 21.393 1.00 74.06 175 ARG A C 1
ATOM 1429 O O . ARG A 1 175 ? -22.941 0.684 20.473 1.00 74.06 175 ARG A O 1
ATOM 1436 N N . GLU A 1 176 ? -23.094 2.329 21.998 1.00 72.12 176 GLU A N 1
ATOM 1437 C CA . GLU A 1 176 ? -21.839 2.992 21.634 1.00 72.12 176 GLU A CA 1
ATOM 1438 C C . GLU A 1 176 ? -20.627 2.095 21.881 1.00 72.12 176 GLU A C 1
ATOM 1440 O O . GLU A 1 176 ? -19.817 1.883 20.977 1.00 72.12 176 GLU A O 1
ATOM 1445 N N . GLN A 1 177 ? -20.552 1.439 23.042 1.00 73.44 177 GLN A N 1
ATOM 1446 C CA . GLN A 1 177 ? -19.488 0.473 23.315 1.00 73.44 177 GLN A CA 1
ATOM 1447 C C . GLN A 1 177 ? -19.473 -0.687 22.312 1.00 73.44 177 GLN A C 1
ATOM 1449 O O . GLN A 1 177 ? -18.397 -1.149 21.921 1.00 73.44 177 GLN A O 1
ATOM 1454 N N . LYS A 1 178 ? -20.642 -1.179 21.878 1.00 75.62 178 LYS A N 1
ATOM 1455 C CA . LYS A 1 178 ? -20.721 -2.196 20.817 1.00 75.62 178 LYS A CA 1
ATOM 1456 C C . LYS A 1 178 ? -20.164 -1.648 19.503 1.00 75.62 178 LYS A C 1
ATOM 1458 O O . LYS A 1 178 ? -19.319 -2.314 18.908 1.00 75.62 178 LYS A O 1
ATOM 1463 N N . ARG A 1 179 ? -20.567 -0.442 19.082 1.00 75.81 179 ARG A N 1
ATOM 1464 C CA . ARG A 1 179 ? -20.059 0.215 17.860 1.00 75.81 179 ARG A CA 1
ATOM 1465 C C . ARG A 1 179 ? -18.539 0.367 17.885 1.00 75.81 179 ARG A C 1
ATOM 1467 O O . ARG A 1 179 ? -17.880 -0.064 16.943 1.00 75.81 179 ARG A O 1
ATOM 1474 N N . VAL A 1 180 ? -17.980 0.861 18.990 1.00 75.94 180 VAL A N 1
ATOM 1475 C CA . VAL A 1 180 ? -16.526 1.000 19.170 1.00 75.94 180 VAL A CA 1
ATOM 1476 C C . VAL A 1 180 ? -15.822 -0.357 19.073 1.00 75.94 180 VAL A C 1
ATOM 1478 O O . VAL A 1 180 ? -14.819 -0.485 18.378 1.00 75.94 180 VAL A O 1
ATOM 1481 N N . ARG A 1 181 ? -16.358 -1.418 19.694 1.00 78.31 181 ARG A N 1
ATOM 1482 C CA . ARG A 1 181 ? -15.769 -2.769 19.590 1.00 78.31 181 ARG A CA 1
ATOM 1483 C C . ARG A 1 181 ? -15.814 -3.327 18.166 1.00 78.31 181 ARG A C 1
ATOM 1485 O O . ARG A 1 181 ? -14.863 -3.996 17.763 1.00 78.31 181 ARG A O 1
ATOM 1492 N N . PHE A 1 182 ? -16.887 -3.079 17.415 1.00 79.06 182 PHE A N 1
ATOM 1493 C CA . PHE A 1 182 ? -16.971 -3.471 16.004 1.00 79.06 182 PHE A CA 1
ATOM 1494 C C . PHE A 1 182 ? -15.968 -2.699 15.145 1.00 79.06 182 PHE A C 1
ATOM 1496 O O . PHE A 1 182 ? -15.266 -3.318 14.346 1.00 79.06 182 PHE A O 1
ATOM 1503 N N . ALA A 1 183 ? -15.830 -1.389 15.364 1.00 80.12 183 ALA A N 1
ATOM 1504 C CA . ALA A 1 183 ? -14.819 -0.573 14.700 1.00 80.12 183 ALA A CA 1
ATOM 1505 C C . ALA A 1 183 ? -13.403 -1.104 14.986 1.00 80.12 183 ALA A C 1
ATOM 1507 O O . ALA A 1 183 ? -12.670 -1.410 14.052 1.00 80.12 183 ALA A O 1
ATOM 1508 N N . ILE A 1 184 ? -13.062 -1.354 16.257 1.00 82.94 184 ILE A N 1
ATOM 1509 C CA . ILE A 1 184 ? -11.757 -1.914 16.651 1.00 82.94 184 ILE A CA 1
ATOM 1510 C C . ILE A 1 184 ? -11.509 -3.278 15.994 1.00 82.94 184 ILE A C 1
ATOM 1512 O O . ILE A 1 184 ? -10.426 -3.509 15.463 1.00 82.94 184 ILE A O 1
ATOM 1516 N N . ARG A 1 185 ? -12.496 -4.188 15.996 1.00 83.62 185 ARG A N 1
ATOM 1517 C CA . ARG A 1 185 ? -12.366 -5.499 15.332 1.00 83.62 185 ARG A CA 1
ATOM 1518 C C . ARG A 1 185 ? -12.109 -5.355 13.835 1.00 83.62 185 ARG A C 1
ATOM 1520 O O . ARG A 1 185 ? -11.260 -6.061 13.309 1.00 83.62 185 ARG A O 1
ATOM 1527 N N . THR A 1 186 ? -12.815 -4.441 13.177 1.00 84.69 186 THR A N 1
ATOM 1528 C CA . THR A 1 186 ? -12.635 -4.156 11.748 1.00 84.69 186 THR A CA 1
ATOM 1529 C C . THR A 1 186 ? -11.220 -3.653 11.484 1.00 84.69 186 THR A C 1
ATOM 1531 O O . THR A 1 186 ? -10.526 -4.211 10.643 1.00 84.69 186 THR A O 1
ATOM 1534 N N . THR A 1 187 ? -10.760 -2.663 12.253 1.00 84.56 187 THR A N 1
ATOM 1535 C CA . THR A 1 187 ? -9.410 -2.101 12.135 1.00 84.56 187 THR A CA 1
ATOM 1536 C C . THR A 1 187 ? -8.332 -3.163 12.349 1.00 84.56 187 TH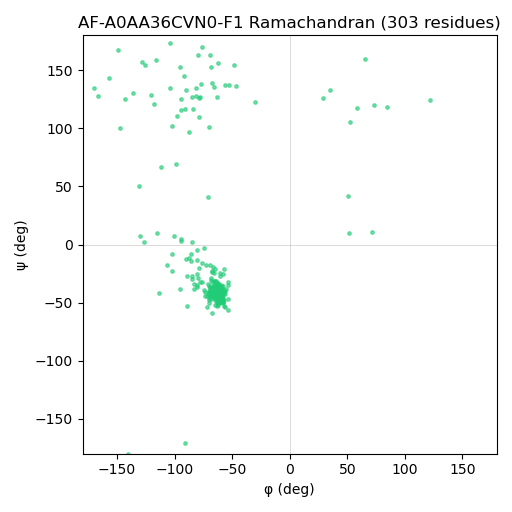R A C 1
ATOM 1538 O O . THR A 1 187 ? -7.403 -3.238 11.555 1.00 84.56 187 THR A O 1
ATOM 1541 N N . VAL A 1 188 ? -8.482 -4.039 13.349 1.00 86.19 188 VAL A N 1
ATOM 1542 C CA . VAL A 1 188 ? -7.565 -5.172 13.570 1.00 86.19 188 VAL A CA 1
ATOM 1543 C C . VAL A 1 188 ? -7.513 -6.087 12.351 1.00 86.19 188 VAL A C 1
ATOM 1545 O O . VAL A 1 188 ? -6.427 -6.417 11.893 1.00 86.19 188 VAL A O 1
ATOM 1548 N N . VAL A 1 189 ? -8.665 -6.485 11.801 1.00 87.81 189 VAL A N 1
ATOM 1549 C CA . VAL A 1 189 ? -8.706 -7.375 10.629 1.00 87.81 189 VAL A CA 1
ATOM 1550 C C . VAL A 1 189 ? -8.038 -6.713 9.423 1.00 87.81 189 VAL A C 1
ATOM 1552 O O . VAL A 1 189 ? -7.233 -7.362 8.765 1.00 87.81 189 VAL A O 1
ATOM 1555 N N . ILE A 1 190 ? -8.305 -5.425 9.183 1.00 87.62 190 ILE A N 1
ATOM 1556 C CA . ILE A 1 190 ? -7.693 -4.657 8.088 1.00 87.62 190 ILE A CA 1
ATOM 1557 C C . ILE A 1 190 ? -6.172 -4.573 8.248 1.00 87.62 190 ILE A C 1
ATOM 1559 O O . ILE A 1 190 ? -5.442 -4.822 7.288 1.00 87.62 190 ILE A O 1
ATOM 1563 N N . ILE A 1 191 ? -5.682 -4.228 9.444 1.00 86.88 191 ILE A N 1
ATOM 1564 C CA . ILE A 1 191 ? -4.240 -4.107 9.691 1.00 8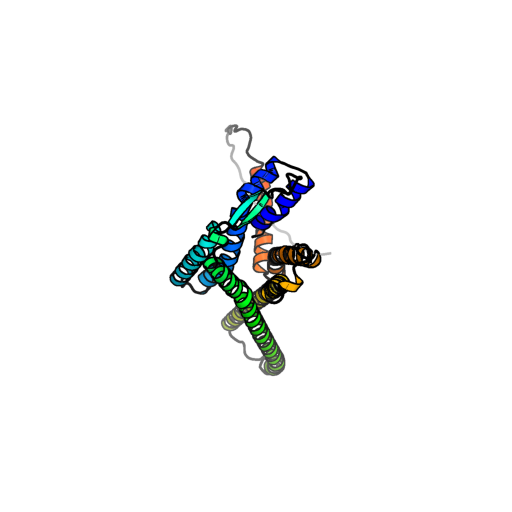6.88 191 ILE A CA 1
ATOM 1565 C C . ILE A 1 191 ? -3.573 -5.484 9.606 1.00 86.88 191 ILE A C 1
ATOM 1567 O O . ILE A 1 191 ? -2.506 -5.602 9.016 1.00 86.88 191 ILE A O 1
ATOM 1571 N N . SER A 1 192 ? -4.203 -6.540 10.123 1.00 87.31 192 SER A N 1
ATOM 1572 C CA . SER A 1 192 ? -3.668 -7.903 10.035 1.00 87.31 192 SER A CA 1
ATOM 1573 C C . SER A 1 192 ? -3.582 -8.400 8.594 1.00 87.31 192 SER A C 1
ATOM 1575 O O . SER A 1 192 ? -2.547 -8.936 8.212 1.00 87.31 192 SER A O 1
ATOM 1577 N N . SER A 1 193 ? -4.625 -8.197 7.778 1.00 89.44 193 SER A N 1
ATOM 1578 C CA . SER A 1 193 ? -4.578 -8.569 6.358 1.00 89.44 193 SER A CA 1
ATOM 1579 C C . SER A 1 193 ? -3.518 -7.773 5.603 1.00 89.44 193 SER A C 1
ATOM 1581 O O . SER A 1 193 ? -2.823 -8.329 4.761 1.00 89.44 193 SER A O 1
ATOM 1583 N N . TYR A 1 194 ? -3.357 -6.488 5.936 1.00 86.94 194 TYR A N 1
ATOM 1584 C CA . TYR A 1 194 ? -2.308 -5.654 5.360 1.00 86.94 194 TYR A CA 1
ATOM 1585 C C . TYR A 1 194 ? -0.911 -6.167 5.722 1.00 86.94 194 TYR A C 1
ATOM 1587 O O . TYR A 1 194 ? -0.093 -6.341 4.829 1.00 86.94 194 TYR A O 1
ATOM 1595 N N . LEU A 1 195 ? -0.648 -6.472 6.998 1.00 87.38 195 LEU A N 1
ATOM 1596 C CA . LEU A 1 195 ? 0.643 -7.006 7.445 1.00 87.38 195 LEU A CA 1
ATOM 1597 C C . LEU A 1 195 ? 0.965 -8.358 6.801 1.00 87.38 195 LEU A C 1
ATOM 1599 O O . LEU A 1 195 ? 2.089 -8.556 6.363 1.00 87.38 195 LEU A O 1
ATOM 1603 N N . ALA A 1 196 ? -0.011 -9.263 6.701 1.00 88.94 196 ALA A N 1
ATOM 1604 C CA . ALA A 1 196 ? 0.190 -10.571 6.076 1.00 88.94 196 ALA A CA 1
ATOM 1605 C C . ALA A 1 196 ? 0.511 -10.469 4.576 1.00 88.94 196 ALA A C 1
ATOM 1607 O O . ALA A 1 196 ? 1.285 -11.256 4.051 1.00 88.94 196 ALA A O 1
ATOM 1608 N N . CYS A 1 197 ? -0.068 -9.489 3.881 1.00 86.12 197 CYS A N 1
ATOM 1609 C CA . CYS A 1 197 ? 0.220 -9.274 2.464 1.00 86.12 197 CYS A CA 1
ATOM 1610 C C . CYS A 1 197 ? 1.527 -8.496 2.252 1.00 86.12 197 CYS A C 1
ATOM 1612 O O . CYS A 1 197 ? 2.261 -8.764 1.307 1.00 86.12 197 CYS A O 1
ATOM 1614 N N . ASN A 1 198 ? 1.848 -7.556 3.146 1.00 85.56 198 ASN A N 1
ATOM 1615 C CA . ASN A 1 198 ? 3.088 -6.784 3.079 1.00 85.56 198 ASN A CA 1
ATOM 1616 C C . ASN A 1 198 ? 4.311 -7.523 3.624 1.00 85.56 198 ASN A C 1
ATOM 1618 O O . ASN A 1 198 ? 5.422 -7.058 3.383 1.00 85.56 198 ASN A O 1
ATOM 1622 N N . SER A 1 199 ? 4.150 -8.642 4.336 1.00 88.25 199 SER A N 1
ATOM 1623 C CA . SER A 1 199 ? 5.291 -9.388 4.870 1.00 88.25 199 SER A CA 1
ATOM 1624 C C . SER A 1 199 ? 6.197 -9.911 3.761 1.00 88.25 199 SER A C 1
ATOM 1626 O O . SER A 1 199 ? 7.405 -9.915 3.944 1.00 88.25 199 SER A O 1
ATOM 1628 N N . ILE A 1 200 ? 5.652 -10.283 2.596 1.00 88.94 200 ILE A N 1
ATOM 1629 C CA . ILE A 1 200 ? 6.471 -10.718 1.452 1.00 88.94 200 ILE A CA 1
ATOM 1630 C C . ILE A 1 200 ? 7.366 -9.581 0.962 1.00 88.94 200 ILE A C 1
ATOM 1632 O O . ILE A 1 200 ? 8.565 -9.781 0.818 1.00 88.94 200 ILE A O 1
ATOM 1636 N N . ASN A 1 201 ? 6.819 -8.374 0.797 1.00 85.81 201 ASN A N 1
ATOM 1637 C CA . ASN A 1 201 ? 7.612 -7.206 0.398 1.00 85.81 201 ASN A CA 1
ATOM 1638 C C . ASN A 1 201 ? 8.666 -6.837 1.448 1.00 85.81 201 ASN A C 1
ATOM 1640 O O . ASN A 1 201 ? 9.764 -6.419 1.103 1.00 85.81 201 ASN A O 1
ATOM 1644 N N . PHE A 1 202 ? 8.343 -7.012 2.731 1.00 86.06 202 PHE A N 1
ATOM 1645 C CA . PHE A 1 202 ? 9.311 -6.840 3.809 1.00 86.06 202 PHE A CA 1
ATOM 1646 C C . PHE A 1 202 ? 10.457 -7.855 3.711 1.00 86.06 202 PHE A C 1
ATOM 1648 O O . PHE A 1 202 ? 11.619 -7.467 3.793 1.00 86.06 202 PHE A O 1
ATOM 1655 N N . PHE A 1 203 ? 10.146 -9.137 3.503 1.00 87.25 203 PHE A N 1
ATOM 1656 C CA . PHE A 1 203 ? 11.173 -10.163 3.350 1.00 87.25 203 PHE A CA 1
ATOM 1657 C C . PHE A 1 203 ? 12.011 -9.938 2.095 1.00 87.25 203 PHE A C 1
ATOM 1659 O O . PHE A 1 203 ? 13.228 -9.993 2.202 1.00 87.25 203 PHE A O 1
ATOM 1666 N N . LEU A 1 204 ? 11.395 -9.618 0.953 1.00 86.62 204 LEU A N 1
ATOM 1667 C CA . LEU A 1 204 ? 12.107 -9.274 -0.283 1.00 86.62 204 LEU A CA 1
ATOM 1668 C C . LEU A 1 204 ? 13.123 -8.160 -0.058 1.00 86.62 204 LEU A C 1
ATOM 1670 O O . LEU A 1 204 ? 14.281 -8.324 -0.410 1.00 86.62 204 LEU A O 1
ATOM 1674 N N . TYR A 1 205 ? 12.728 -7.086 0.622 1.00 84.56 205 TYR A N 1
ATOM 1675 C CA . TYR A 1 205 ? 13.652 -6.014 0.972 1.00 84.56 205 TYR A CA 1
ATOM 1676 C C . TYR A 1 205 ? 14.804 -6.493 1.873 1.00 84.56 205 TYR A C 1
ATOM 1678 O O . TYR A 1 205 ? 15.954 -6.102 1.683 1.00 84.56 205 TYR A O 1
ATOM 1686 N N . CYS A 1 206 ? 14.529 -7.354 2.860 1.00 82.81 206 CYS A N 1
ATOM 1687 C CA . CYS A 1 206 ? 15.590 -7.953 3.672 1.00 82.81 206 CYS A CA 1
ATOM 1688 C C . CYS A 1 206 ? 16.544 -8.805 2.821 1.00 82.81 206 CYS A C 1
ATOM 1690 O O . CYS A 1 206 ? 17.755 -8.699 2.998 1.00 82.81 206 CYS A O 1
ATOM 1692 N N . PHE A 1 207 ? 16.022 -9.604 1.889 1.00 84.94 207 PHE A N 1
ATOM 1693 C CA . PHE A 1 207 ? 16.826 -10.384 0.946 1.00 84.94 207 PHE A CA 1
ATOM 1694 C C . PHE A 1 207 ? 17.688 -9.474 0.059 1.00 84.94 207 PHE A C 1
ATOM 1696 O O . PHE A 1 207 ? 18.901 -9.645 0.012 1.00 84.94 207 PHE A O 1
ATOM 1703 N N . GLU A 1 208 ? 17.092 -8.448 -0.548 1.00 81.81 208 GLU A N 1
ATOM 1704 C CA . GLU A 1 208 ? 17.776 -7.456 -1.389 1.00 81.81 208 GLU A CA 1
ATOM 1705 C C . GLU A 1 208 ? 18.857 -6.671 -0.650 1.00 81.81 208 GLU A C 1
ATOM 1707 O O . GLU A 1 208 ? 19.786 -6.169 -1.281 1.00 81.81 208 GLU A O 1
ATOM 1712 N N . ARG A 1 209 ? 18.742 -6.517 0.674 1.00 80.88 209 ARG A N 1
ATOM 1713 C CA . ARG A 1 209 ? 19.706 -5.738 1.453 1.00 80.88 209 ARG A CA 1
ATOM 1714 C C . ARG A 1 209 ? 20.803 -6.575 2.097 1.00 80.88 209 ARG A C 1
ATOM 1716 O O . ARG A 1 209 ? 21.930 -6.097 2.178 1.00 80.88 209 ARG A O 1
ATOM 1723 N N . PHE A 1 210 ? 20.479 -7.764 2.596 1.00 81.94 210 PHE A N 1
ATOM 1724 C CA . PHE A 1 210 ? 21.417 -8.591 3.363 1.00 81.94 210 PHE A CA 1
ATOM 1725 C C . PHE A 1 210 ? 22.023 -9.742 2.556 1.00 81.94 210 PHE A C 1
ATOM 1727 O O . PHE A 1 210 ? 23.095 -10.215 2.917 1.00 81.94 210 PHE A O 1
ATOM 1734 N N . TRP A 1 211 ? 21.370 -10.182 1.478 1.00 80.06 211 TRP A N 1
ATOM 1735 C CA . TRP A 1 211 ? 21.783 -11.339 0.679 1.00 80.06 211 TRP A CA 1
ATOM 1736 C C . TRP A 1 211 ? 21.805 -11.020 -0.817 1.00 80.06 211 TRP A C 1
ATOM 1738 O O . TRP A 1 211 ? 21.251 -11.756 -1.631 1.00 80.06 211 TRP A O 1
ATOM 1748 N N . GLN A 1 212 ? 22.467 -9.920 -1.181 1.00 73.69 212 GLN A N 1
ATOM 1749 C CA . GLN A 1 212 ? 22.614 -9.514 -2.582 1.00 73.69 212 GLN A CA 1
ATOM 1750 C C . GLN A 1 212 ? 23.281 -10.602 -3.429 1.00 73.69 212 GLN A C 1
ATOM 1752 O O . GLN A 1 212 ? 22.796 -10.893 -4.516 1.00 73.69 212 GLN A O 1
ATOM 1757 N N . ASP A 1 213 ? 24.295 -11.279 -2.892 1.00 71.38 213 ASP A N 1
ATOM 1758 C CA . ASP A 1 213 ? 25.057 -12.315 -3.605 1.00 71.38 213 ASP A CA 1
ATOM 1759 C C . ASP A 1 213 ? 24.222 -13.553 -3.979 1.00 71.38 213 ASP A C 1
ATOM 1761 O O . ASP A 1 213 ? 24.583 -14.292 -4.883 1.00 71.38 213 ASP A O 1
ATOM 1765 N N . VAL A 1 214 ? 23.089 -13.779 -3.302 1.00 70.88 214 VAL A N 1
ATOM 1766 C CA . VAL A 1 214 ? 22.177 -14.911 -3.561 1.00 70.88 214 VAL A CA 1
ATOM 1767 C C . VAL A 1 214 ? 21.104 -14.548 -4.595 1.00 70.88 214 VAL A C 1
ATOM 1769 O O . VAL A 1 214 ? 20.382 -15.419 -5.072 1.00 70.88 214 VAL A O 1
ATOM 1772 N N . LEU A 1 215 ? 20.944 -13.263 -4.926 1.00 70.19 215 LEU A N 1
ATOM 1773 C CA . LEU A 1 215 ? 19.911 -12.792 -5.856 1.00 70.19 215 LEU A CA 1
ATOM 1774 C C . LEU A 1 215 ? 20.377 -12.780 -7.313 1.00 70.19 215 LEU A C 1
ATOM 1776 O O . LEU A 1 215 ? 19.532 -12.898 -8.208 1.00 70.19 215 LEU A O 1
ATOM 1780 N N . TYR A 1 216 ? 21.680 -12.626 -7.537 1.00 70.69 216 TYR A N 1
ATOM 1781 C CA . TYR A 1 216 ? 22.271 -12.565 -8.866 1.00 70.69 216 TYR A CA 1
ATOM 1782 C C . TYR A 1 216 ? 22.765 -13.944 -9.288 1.00 70.69 216 TYR A C 1
ATOM 1784 O O . TYR A 1 216 ? 23.563 -14.572 -8.600 1.00 70.69 216 TYR A O 1
ATOM 1792 N N . ASP A 1 217 ? 22.284 -14.389 -10.441 1.00 69.25 217 ASP A N 1
ATOM 1793 C CA . ASP A 1 217 ? 22.838 -15.533 -11.148 1.00 69.25 217 ASP A CA 1
ATOM 1794 C C . ASP A 1 217 ? 24.232 -15.183 -11.703 1.00 69.25 217 ASP A C 1
ATOM 1796 O O . ASP A 1 217 ? 24.564 -14.004 -11.863 1.00 69.25 217 ASP A O 1
ATOM 1800 N N . GLU A 1 218 ? 25.034 -16.185 -12.072 1.00 65.94 218 GLU A N 1
ATOM 1801 C CA . GLU A 1 218 ? 26.401 -15.989 -12.606 1.00 65.94 218 GLU A CA 1
ATOM 1802 C C . GLU A 1 218 ? 26.434 -15.086 -13.860 1.00 65.94 218 GLU A C 1
ATOM 1804 O O . GLU A 1 218 ? 27.443 -14.455 -14.170 1.00 65.94 218 GLU A O 1
ATOM 1809 N N . ASN A 1 219 ? 25.293 -14.958 -14.543 1.00 64.31 219 ASN A N 1
ATOM 1810 C CA . ASN A 1 219 ? 25.081 -14.114 -15.719 1.00 64.31 219 ASN A CA 1
ATOM 1811 C C . ASN A 1 219 ? 24.735 -12.643 -15.392 1.00 64.31 219 ASN A C 1
ATOM 1813 O O . ASN A 1 219 ? 24.417 -11.868 -16.297 1.00 64.31 219 ASN A O 1
ATOM 1817 N N . GLY A 1 220 ? 24.711 -12.258 -14.110 1.00 63.66 220 GLY A N 1
ATOM 1818 C CA . GLY A 1 220 ? 24.297 -10.926 -13.651 1.00 63.66 220 GLY A CA 1
ATOM 1819 C C . GLY A 1 220 ? 22.789 -10.656 -13.763 1.00 63.66 220 GLY A C 1
ATOM 1820 O O . GLY A 1 220 ? 22.352 -9.516 -13.617 1.00 63.66 220 GLY A O 1
ATOM 1821 N N . GLN A 1 221 ? 21.985 -11.689 -14.033 1.00 68.12 221 GLN A N 1
ATOM 1822 C CA . GLN A 1 221 ? 20.522 -11.622 -14.090 1.00 68.12 221 GLN A CA 1
ATOM 1823 C C . GLN A 1 221 ? 19.914 -12.047 -12.751 1.00 68.12 221 GLN A C 1
ATOM 1825 O O . GLN A 1 221 ? 20.495 -12.847 -12.022 1.00 68.12 221 GLN A O 1
ATOM 1830 N N . PHE A 1 222 ? 18.725 -11.543 -12.421 1.00 72.75 222 PHE A N 1
ATOM 1831 C CA . PHE A 1 222 ? 18.022 -11.984 -11.216 1.00 72.75 222 PHE A CA 1
ATOM 1832 C C . PHE A 1 222 ? 17.566 -13.439 -11.340 1.00 72.75 222 PHE A C 1
ATOM 1834 O O . PHE A 1 222 ? 17.002 -13.831 -12.365 1.00 72.75 222 PHE A O 1
ATOM 1841 N N . HIS A 1 223 ? 17.704 -14.222 -10.268 1.00 79.44 223 HIS A N 1
ATOM 1842 C CA . HIS A 1 223 ? 17.120 -15.561 -10.227 1.00 79.44 223 HIS A CA 1
ATOM 1843 C C . HIS A 1 223 ? 15.608 -15.521 -10.497 1.00 79.44 223 HIS A C 1
ATOM 1845 O O . HIS A 1 223 ? 14.870 -14.723 -9.914 1.00 79.44 223 HIS A O 1
ATOM 1851 N N . ALA A 1 224 ? 15.116 -16.457 -11.315 1.00 77.69 224 ALA A N 1
ATOM 1852 C CA . ALA A 1 224 ? 13.693 -16.560 -11.657 1.00 77.69 224 ALA A CA 1
ATOM 1853 C C . ALA A 1 224 ? 12.778 -16.641 -10.416 1.00 77.69 224 ALA A C 1
ATOM 1855 O O . ALA A 1 224 ? 11.666 -16.111 -10.420 1.00 77.69 224 ALA A O 1
ATOM 1856 N N . GLY A 1 225 ? 13.263 -17.249 -9.326 1.00 78.75 225 GLY A N 1
ATOM 1857 C CA . GLY A 1 225 ? 12.553 -17.299 -8.046 1.00 78.75 225 GLY A CA 1
ATOM 1858 C C . GLY A 1 225 ? 12.349 -15.922 -7.406 1.00 78.75 225 GLY A C 1
ATOM 1859 O O . GLY A 1 225 ? 11.266 -15.646 -6.895 1.00 78.75 225 GLY A O 1
ATOM 1860 N N . TYR A 1 226 ? 13.343 -15.033 -7.479 1.00 84.19 226 TYR A N 1
ATOM 1861 C CA . TYR A 1 226 ? 13.219 -13.661 -6.982 1.00 84.19 226 TYR A CA 1
ATOM 1862 C C . TYR A 1 226 ? 12.183 -12.873 -7.792 1.00 84.19 226 TYR A C 1
ATOM 1864 O O . TYR A 1 226 ? 11.297 -12.250 -7.206 1.00 84.19 226 TYR A O 1
ATOM 1872 N N . VAL A 1 227 ? 12.232 -12.973 -9.126 1.00 82.44 227 VAL A N 1
ATOM 1873 C CA . VAL A 1 227 ? 11.258 -12.321 -10.020 1.00 82.44 227 VAL A CA 1
ATOM 1874 C C . VAL A 1 227 ? 9.834 -12.777 -9.688 1.00 82.44 227 VAL A C 1
ATOM 1876 O O . VAL A 1 227 ? 8.943 -11.952 -9.497 1.00 82.44 227 VAL A O 1
ATOM 1879 N N . PHE A 1 228 ? 9.630 -14.086 -9.512 1.00 84.44 228 PHE A N 1
ATOM 1880 C CA . PHE A 1 228 ? 8.330 -14.637 -9.137 1.00 84.44 228 PHE A CA 1
ATOM 1881 C C . PHE A 1 228 ? 7.841 -14.139 -7.767 1.00 84.44 228 PHE A C 1
ATOM 1883 O O . PHE A 1 228 ? 6.688 -13.731 -7.632 1.00 84.44 228 PHE A O 1
ATOM 1890 N N . ILE A 1 229 ? 8.696 -14.146 -6.737 1.00 85.62 229 ILE A N 1
ATOM 1891 C CA . ILE A 1 229 ? 8.316 -13.679 -5.393 1.00 85.62 229 ILE A CA 1
ATOM 1892 C C . ILE A 1 229 ? 8.010 -12.174 -5.409 1.00 85.62 229 ILE A C 1
ATOM 1894 O O . ILE A 1 229 ? 7.066 -11.746 -4.741 1.00 85.62 229 ILE A O 1
ATOM 1898 N N . SER A 1 230 ? 8.750 -11.385 -6.193 1.00 84.62 230 SER A N 1
ATOM 1899 C CA . SER A 1 230 ? 8.500 -9.953 -6.403 1.00 84.62 230 SER A CA 1
ATOM 1900 C C . SER A 1 230 ? 7.125 -9.695 -7.030 1.00 84.62 230 SER A C 1
ATOM 1902 O O . SER A 1 230 ? 6.322 -8.915 -6.501 1.00 84.62 230 SER A O 1
ATOM 1904 N N . ASP A 1 231 ? 6.772 -10.445 -8.075 1.00 84.44 231 ASP A N 1
ATOM 1905 C CA . ASP A 1 231 ? 5.448 -10.383 -8.701 1.00 84.44 231 ASP A CA 1
ATOM 1906 C C . ASP A 1 231 ? 4.328 -10.814 -7.738 1.00 84.44 231 ASP A C 1
ATOM 1908 O O . ASP A 1 231 ? 3.259 -10.198 -7.677 1.00 84.44 231 ASP A O 1
ATOM 1912 N N . VAL A 1 232 ? 4.550 -11.850 -6.928 1.00 86.62 232 VAL A N 1
ATOM 1913 C CA . VAL A 1 232 ? 3.585 -12.269 -5.898 1.00 86.62 232 VAL A CA 1
ATOM 1914 C C . VAL A 1 232 ? 3.425 -11.184 -4.827 1.00 86.62 232 VAL A C 1
ATOM 1916 O O . VAL A 1 232 ? 2.300 -10.863 -4.431 1.00 86.62 232 VAL A O 1
ATOM 1919 N N . GLY A 1 233 ? 4.529 -10.588 -4.374 1.00 86.62 233 GLY A N 1
ATOM 1920 C CA . GLY A 1 233 ? 4.546 -9.536 -3.359 1.00 86.62 233 GLY A CA 1
ATOM 1921 C C . GLY A 1 233 ? 3.766 -8.294 -3.784 1.00 86.62 233 GLY A C 1
ATOM 1922 O O . GLY A 1 233 ? 2.958 -7.770 -3.008 1.00 86.62 233 GLY A O 1
ATOM 1923 N N . THR A 1 234 ? 3.933 -7.855 -5.032 1.00 82.25 234 THR A N 1
ATOM 1924 C CA . THR A 1 234 ? 3.191 -6.712 -5.586 1.00 82.25 234 THR A CA 1
ATOM 1925 C C . THR A 1 234 ? 1.697 -7.014 -5.733 1.00 82.25 234 THR A C 1
ATOM 1927 O O . THR A 1 234 ? 0.866 -6.200 -5.319 1.00 82.25 234 THR A O 1
ATOM 1930 N N . ASN A 1 235 ? 1.325 -8.205 -6.210 1.00 82.50 235 ASN A N 1
ATOM 1931 C CA . ASN A 1 235 ? -0.078 -8.617 -6.328 1.00 82.50 235 ASN A CA 1
ATOM 1932 C C . ASN A 1 235 ? -0.786 -8.750 -4.966 1.00 82.50 235 ASN A C 1
ATOM 1934 O O . ASN A 1 235 ? -1.952 -8.365 -4.822 1.00 82.50 235 ASN A O 1
ATOM 1938 N N . LEU A 1 236 ? -0.093 -9.229 -3.929 1.00 86.44 236 LEU A N 1
ATOM 1939 C CA . LEU A 1 236 ? -0.658 -9.336 -2.580 1.00 86.44 236 LEU A CA 1
ATOM 1940 C C . LEU A 1 236 ? -1.016 -7.975 -1.974 1.00 86.44 236 LEU A C 1
ATOM 1942 O O . LEU A 1 236 ? -2.041 -7.857 -1.303 1.00 86.44 236 LEU A O 1
ATOM 1946 N N . VAL A 1 237 ? -0.238 -6.922 -2.240 1.00 81.19 237 VAL A N 1
ATOM 1947 C CA . VAL A 1 237 ? -0.549 -5.547 -1.785 1.00 81.19 237 VAL A CA 1
ATOM 1948 C C . VAL A 1 237 ? -1.889 -5.069 -2.344 1.00 81.19 237 VAL A C 1
ATOM 1950 O O . VAL A 1 237 ? -2.670 -4.374 -1.679 1.00 81.19 237 VAL A O 1
ATOM 1953 N N . VAL A 1 238 ? -2.182 -5.456 -3.579 1.00 80.50 238 VAL A N 1
ATOM 1954 C CA . VAL A 1 238 ? -3.431 -5.108 -4.258 1.00 80.50 238 VAL A CA 1
ATOM 1955 C C . VAL A 1 238 ? -4.573 -5.905 -3.698 1.00 80.50 238 VAL A C 1
ATOM 1957 O O . VAL A 1 238 ? -5.613 -5.329 -3.383 1.00 80.50 238 VAL A O 1
ATOM 1960 N N . LEU A 1 239 ? -4.366 -7.205 -3.498 1.00 83.56 239 LEU A N 1
ATOM 1961 C CA . LEU A 1 239 ? -5.345 -8.050 -2.839 1.00 83.56 239 LEU A CA 1
ATOM 1962 C C . LEU A 1 239 ? -5.688 -7.495 -1.448 1.00 83.56 239 LEU A C 1
ATOM 1964 O O . LEU A 1 239 ? -6.866 -7.377 -1.115 1.00 83.56 239 LEU A O 1
ATOM 1968 N N . ALA A 1 240 ? -4.690 -7.042 -0.683 1.00 84.38 240 ALA A N 1
ATOM 1969 C CA . ALA A 1 240 ? -4.873 -6.393 0.617 1.00 84.38 240 ALA A CA 1
ATOM 1970 C C . ALA A 1 240 ? -5.668 -5.080 0.536 1.00 84.38 240 ALA A C 1
ATOM 1972 O O . ALA A 1 240 ? -6.428 -4.734 1.446 1.00 84.38 240 ALA A O 1
ATOM 1973 N N . SER A 1 241 ? -5.502 -4.331 -0.553 1.00 82.31 241 SER A N 1
ATOM 1974 C CA . SER A 1 241 ? -6.250 -3.097 -0.798 1.00 82.31 241 SER A CA 1
ATOM 1975 C C . SER A 1 241 ? -7.699 -3.390 -1.194 1.00 82.31 241 SER A C 1
ATOM 1977 O O . SER A 1 241 ? -8.615 -2.741 -0.691 1.00 82.31 241 SER A O 1
ATOM 1979 N N . THR A 1 242 ? -7.920 -4.407 -2.026 1.00 83.25 242 THR A N 1
ATOM 1980 C CA . THR A 1 242 ? -9.243 -4.821 -2.507 1.00 83.25 242 THR A CA 1
ATOM 1981 C C . THR A 1 242 ? -10.054 -5.498 -1.407 1.00 83.25 242 THR A C 1
ATOM 1983 O O . THR A 1 242 ? -11.207 -5.138 -1.194 1.00 83.25 242 THR A O 1
ATOM 1986 N N . ILE A 1 243 ? -9.467 -6.404 -0.619 1.00 85.88 243 ILE A N 1
ATOM 1987 C CA . ILE A 1 243 ? -10.175 -7.097 0.472 1.00 85.88 243 ILE A CA 1
ATOM 1988 C C . ILE A 1 243 ? -10.711 -6.125 1.535 1.00 85.88 243 ILE A C 1
ATOM 1990 O O . ILE A 1 243 ? -11.708 -6.405 2.203 1.00 85.88 243 ILE A O 1
ATOM 1994 N N . ARG A 1 244 ? -10.106 -4.936 1.655 1.00 85.44 244 ARG A N 1
ATOM 1995 C CA . ARG A 1 244 ? -10.509 -3.890 2.599 1.00 85.44 244 ARG A CA 1
ATOM 1996 C C . ARG A 1 244 ? -11.971 -3.464 2.422 1.00 85.44 244 ARG A C 1
ATOM 1998 O O . ARG A 1 244 ? -12.663 -3.304 3.427 1.00 85.44 244 ARG A O 1
ATOM 2005 N N . ILE A 1 245 ? -12.467 -3.329 1.185 1.00 82.50 245 ILE A N 1
ATOM 2006 C CA . ILE A 1 245 ? -13.875 -2.960 0.934 1.00 82.50 245 ILE A CA 1
ATOM 2007 C C . ILE A 1 245 ? -14.826 -4.044 1.459 1.00 82.50 245 ILE A C 1
ATOM 2009 O O . ILE A 1 245 ? -15.820 -3.742 2.122 1.00 82.50 245 ILE A O 1
ATOM 2013 N N . PHE A 1 246 ? -14.471 -5.315 1.254 1.00 85.81 246 PHE A N 1
ATOM 2014 C CA . PHE A 1 246 ? -15.248 -6.462 1.714 1.00 85.81 246 PHE A CA 1
ATOM 2015 C C . PHE A 1 246 ? -15.240 -6.572 3.241 1.00 85.81 246 PHE A C 1
ATOM 2017 O O . PHE A 1 246 ? -16.274 -6.851 3.851 1.00 85.81 246 PHE A O 1
ATOM 2024 N N . ILE A 1 247 ? -14.101 -6.287 3.880 1.00 86.25 247 ILE A N 1
ATOM 2025 C CA . ILE A 1 247 ? -13.992 -6.234 5.341 1.00 86.25 247 ILE A CA 1
ATOM 2026 C C . ILE A 1 247 ? -14.885 -5.115 5.898 1.00 86.25 247 ILE A C 1
ATOM 2028 O O . ILE A 1 247 ? -15.682 -5.369 6.805 1.00 86.25 247 ILE A O 1
ATOM 2032 N N . TYR A 1 248 ? -14.846 -3.904 5.333 1.00 81.56 248 TYR A N 1
ATOM 2033 C CA . TYR A 1 248 ? -15.740 -2.824 5.765 1.00 81.56 248 TYR A CA 1
ATOM 2034 C C . TYR A 1 248 ? -17.217 -3.194 5.602 1.00 81.56 248 TYR A C 1
ATOM 2036 O O . TYR A 1 248 ? -17.999 -3.004 6.533 1.00 81.56 248 TYR A O 1
ATOM 2044 N N . TYR A 1 249 ? -17.590 -3.800 4.476 1.00 81.00 249 TYR A N 1
ATOM 2045 C CA . TYR A 1 249 ? -18.956 -4.264 4.234 1.00 81.00 249 TYR A CA 1
ATOM 2046 C C . TYR A 1 249 ? -19.415 -5.341 5.241 1.00 81.00 249 TYR A C 1
ATOM 2048 O O . TYR A 1 249 ? -20.561 -5.337 5.718 1.00 81.00 249 TYR A O 1
ATOM 2056 N N . LYS A 1 250 ? -18.523 -6.271 5.607 1.00 81.12 250 LYS A N 1
ATOM 2057 C CA . LYS A 1 250 ? -18.825 -7.376 6.529 1.00 81.12 250 LYS A CA 1
ATOM 2058 C C . LYS A 1 250 ? -18.919 -6.928 7.989 1.00 81.12 250 LYS A C 1
ATOM 2060 O O . LYS A 1 250 ? -19.800 -7.415 8.701 1.00 81.12 250 LYS A O 1
ATOM 2065 N N . TYR A 1 251 ? -18.058 -6.015 8.435 1.00 76.12 251 TYR A N 1
ATOM 2066 C CA . TYR A 1 251 ? -17.930 -5.679 9.857 1.00 76.12 251 TYR A CA 1
ATOM 2067 C C . TYR A 1 251 ? -18.516 -4.318 10.266 1.00 76.12 251 TYR A C 1
ATOM 2069 O O . TYR A 1 251 ? -18.800 -4.139 11.451 1.00 76.12 251 TYR A O 1
ATOM 2077 N N . ASN A 1 252 ? -18.761 -3.387 9.332 1.00 75.62 252 ASN A N 1
ATOM 2078 C CA . ASN A 1 252 ? -19.396 -2.102 9.633 1.00 75.62 252 ASN A CA 1
ATOM 2079 C C . ASN A 1 252 ? -20.890 -2.100 9.224 1.00 75.62 252 ASN A C 1
ATOM 2081 O O . ASN A 1 252 ? -21.214 -1.937 8.042 1.00 75.62 252 ASN A O 1
ATOM 2085 N N . PRO A 1 253 ? -21.831 -2.263 10.178 1.00 72.94 253 PRO A N 1
ATOM 2086 C CA . PRO A 1 253 ? -23.261 -2.300 9.873 1.00 72.94 253 PRO A CA 1
ATOM 2087 C C . PRO A 1 253 ? -23.803 -0.956 9.370 1.00 72.94 253 PRO A C 1
ATOM 2089 O O . PRO A 1 253 ? -24.813 -0.944 8.670 1.00 72.94 253 PRO A O 1
ATOM 2092 N N . GLU A 1 254 ? -23.138 0.156 9.696 1.00 73.50 254 GLU A N 1
ATOM 2093 C CA . GLU A 1 254 ? -23.525 1.490 9.232 1.00 73.50 254 GLU A CA 1
ATOM 2094 C C . GLU A 1 254 ? -23.256 1.634 7.732 1.00 73.50 254 GLU A C 1
ATOM 2096 O O . GLU A 1 254 ? -24.148 2.003 6.974 1.00 73.50 254 GLU A O 1
ATOM 2101 N N . ILE A 1 255 ? -22.073 1.202 7.279 1.00 72.94 255 ILE A N 1
ATOM 2102 C CA . ILE A 1 255 ? -21.726 1.162 5.851 1.00 72.94 255 ILE A CA 1
ATOM 2103 C C . ILE A 1 255 ? -22.693 0.248 5.092 1.00 72.94 255 ILE A C 1
ATOM 2105 O O . ILE A 1 255 ? -23.157 0.599 4.011 1.00 72.94 255 ILE A O 1
ATOM 2109 N N . ARG A 1 256 ? -23.074 -0.901 5.665 1.00 77.12 256 ARG A N 1
ATOM 2110 C CA . ARG A 1 256 ? -24.067 -1.789 5.040 1.00 77.12 256 ARG A CA 1
ATOM 2111 C C . ARG A 1 256 ? -25.435 -1.123 4.891 1.00 77.12 256 ARG A C 1
ATOM 2113 O O . ARG A 1 256 ? -26.086 -1.323 3.867 1.00 77.12 256 ARG A O 1
ATOM 2120 N N . LYS A 1 257 ? -25.873 -0.351 5.891 1.00 77.81 257 LYS A N 1
ATOM 2121 C CA . LYS A 1 257 ? -27.119 0.424 5.816 1.00 77.81 257 LYS A CA 1
ATOM 2122 C C . LYS A 1 257 ? -27.039 1.504 4.743 1.00 77.81 257 LYS A C 1
ATOM 2124 O O . LYS A 1 257 ? -27.943 1.560 3.921 1.00 77.81 257 LYS A O 1
ATOM 2129 N N . GLN A 1 258 ? -25.954 2.276 4.710 1.00 76.88 258 GLN A N 1
ATOM 2130 C CA . GLN A 1 258 ? -25.736 3.316 3.702 1.00 76.88 258 GLN A CA 1
ATOM 2131 C C . GLN A 1 258 ? -25.705 2.739 2.281 1.00 76.88 258 GLN A C 1
ATOM 2133 O O . GLN A 1 258 ? -26.388 3.233 1.394 1.00 76.88 258 GLN A O 1
ATOM 2138 N N . ILE A 1 259 ? -24.991 1.634 2.056 1.00 75.31 259 ILE A N 1
ATOM 2139 C CA . ILE A 1 259 ? -24.970 0.964 0.748 1.00 75.31 259 ILE A CA 1
ATOM 2140 C C . ILE A 1 259 ? -26.377 0.482 0.367 1.00 75.31 259 ILE A C 1
ATOM 2142 O O . ILE A 1 259 ? -26.819 0.691 -0.761 1.00 75.31 259 ILE A O 1
ATOM 2146 N N . ARG A 1 260 ? -27.118 -0.113 1.312 1.00 74.81 260 ARG A N 1
ATOM 2147 C CA . ARG A 1 260 ? -28.487 -0.588 1.068 1.00 74.81 260 ARG A CA 1
ATOM 2148 C C . ARG A 1 260 ? -29.486 0.553 0.837 1.00 74.81 260 ARG A C 1
ATOM 2150 O O . ARG A 1 260 ? -30.444 0.333 0.112 1.00 74.81 260 ARG A O 1
ATOM 2157 N N . SER A 1 261 ? -29.283 1.743 1.405 1.00 76.25 261 SER A N 1
ATOM 2158 C CA . SER A 1 261 ? -30.118 2.919 1.116 1.00 76.25 261 SER A CA 1
ATOM 2159 C C . SER A 1 261 ? -29.763 3.581 -0.215 1.00 76.25 261 SER A C 1
ATOM 2161 O O . SER A 1 261 ? -30.643 4.108 -0.889 1.00 76.25 261 SER A O 1
ATOM 2163 N N . THR A 1 262 ? -28.492 3.536 -0.619 1.00 73.56 262 THR A N 1
ATOM 2164 C CA . THR A 1 262 ? -28.017 4.201 -1.838 1.00 73.56 262 THR A CA 1
ATOM 2165 C C . THR A 1 262 ? -28.250 3.366 -3.096 1.00 73.56 262 THR A C 1
ATOM 2167 O O . THR A 1 262 ? -28.548 3.947 -4.129 1.00 73.56 262 THR A O 1
ATOM 2170 N N . ILE A 1 263 ? -28.178 2.029 -3.044 1.00 75.25 263 ILE A N 1
ATOM 2171 C CA . ILE A 1 263 ? -28.407 1.170 -4.226 1.00 75.25 263 ILE A CA 1
ATOM 2172 C C . ILE A 1 263 ? -29.806 1.388 -4.847 1.00 75.25 263 ILE A C 1
ATOM 2174 O O . ILE A 1 263 ? -29.864 1.681 -6.039 1.00 75.25 263 ILE A O 1
ATOM 2178 N N . PRO A 1 264 ? -30.923 1.354 -4.090 1.00 71.38 264 PRO A N 1
ATOM 2179 C CA . PRO A 1 264 ? -32.255 1.617 -4.638 1.00 71.38 264 PRO A CA 1
ATOM 2180 C C . PRO A 1 264 ? -32.402 3.054 -5.140 1.00 71.38 264 PRO A C 1
ATOM 2182 O O . PRO A 1 264 ? -33.040 3.284 -6.162 1.00 71.38 264 PRO A O 1
ATOM 2185 N N . LEU A 1 265 ? -31.786 4.020 -4.449 1.00 64.25 265 LEU A N 1
ATOM 2186 C CA . LEU A 1 265 ? -31.791 5.426 -4.850 1.00 64.25 265 LEU A CA 1
ATOM 2187 C C . LEU A 1 265 ? -31.033 5.631 -6.169 1.00 64.25 265 LEU A C 1
ATOM 2189 O O . LEU A 1 265 ? -31.499 6.370 -7.026 1.00 64.25 265 LEU A O 1
ATOM 2193 N N . LEU A 1 266 ? -29.893 4.964 -6.358 1.00 62.97 266 LEU A N 1
ATOM 2194 C CA . LEU A 1 266 ? -29.098 5.032 -7.582 1.00 62.97 266 LEU A CA 1
ATOM 2195 C C . LEU A 1 266 ? -29.854 4.389 -8.750 1.00 62.97 266 LEU A C 1
ATOM 2197 O O . LEU A 1 266 ? -29.938 4.988 -9.817 1.00 62.97 266 LEU A O 1
ATOM 2201 N N . THR A 1 267 ? -30.480 3.227 -8.534 1.00 65.06 267 THR A N 1
ATOM 2202 C CA . THR A 1 267 ? -31.357 2.585 -9.525 1.00 65.06 267 THR A CA 1
ATOM 2203 C C . THR A 1 267 ? -32.552 3.480 -9.867 1.00 65.06 267 THR A C 1
ATOM 2205 O O . THR A 1 267 ? -32.843 3.696 -11.041 1.00 65.06 267 THR A O 1
ATOM 2208 N N . TYR A 1 268 ? -33.190 4.100 -8.870 1.00 66.69 268 TYR A N 1
ATOM 2209 C CA . TYR A 1 268 ? -34.283 5.051 -9.078 1.00 66.69 268 TYR A CA 1
ATOM 2210 C C . TYR A 1 268 ? -33.829 6.306 -9.845 1.00 66.69 268 TYR A C 1
ATOM 2212 O O . TYR A 1 268 ? -34.472 6.712 -10.811 1.00 66.69 268 TYR A O 1
ATOM 2220 N N . MET A 1 269 ? -32.681 6.890 -9.503 1.00 67.50 269 MET A N 1
ATOM 2221 C CA . MET A 1 269 ? -32.130 8.058 -10.199 1.00 67.50 269 MET A CA 1
ATOM 2222 C C . MET A 1 269 ? -31.708 7.735 -11.639 1.00 67.50 269 MET A C 1
ATOM 2224 O O . MET A 1 269 ? -31.939 8.550 -12.532 1.00 67.50 269 MET A O 1
ATOM 2228 N N . LEU A 1 270 ? -31.162 6.541 -11.894 1.00 63.50 270 LEU A N 1
ATOM 2229 C CA . LEU A 1 270 ? -30.843 6.070 -13.245 1.00 63.50 270 LEU A CA 1
ATOM 2230 C C . LEU A 1 270 ? -32.116 5.849 -14.078 1.00 63.50 270 LEU A C 1
ATOM 2232 O O . LEU A 1 270 ? -32.162 6.282 -15.228 1.00 63.50 270 LEU A O 1
ATOM 2236 N N . THR A 1 271 ? -33.190 5.300 -13.492 1.00 60.59 271 THR A N 1
ATOM 2237 C CA . THR A 1 271 ? -34.492 5.186 -14.185 1.00 60.59 271 THR A CA 1
ATOM 2238 C C . THR A 1 271 ? -35.161 6.543 -14.436 1.00 60.59 271 THR A C 1
ATOM 2240 O O . THR A 1 271 ? -35.802 6.734 -15.469 1.00 60.59 271 THR A O 1
ATOM 2243 N N . LYS A 1 272 ? -34.971 7.532 -13.550 1.00 56.44 272 LYS A N 1
ATOM 2244 C CA . LYS A 1 272 ? -35.535 8.882 -13.708 1.00 56.44 272 LYS A CA 1
ATOM 2245 C C . LYS A 1 272 ? -34.768 9.724 -14.735 1.00 56.44 272 LYS A C 1
ATOM 2247 O O . LYS A 1 272 ? -35.384 10.506 -15.456 1.00 56.44 272 LYS A O 1
ATOM 2252 N N . LYS A 1 273 ? -33.448 9.531 -14.870 1.00 48.00 273 LYS A N 1
ATOM 2253 C CA . LYS A 1 273 ? -32.620 10.218 -15.882 1.00 48.00 273 LYS A CA 1
ATOM 2254 C C . LYS A 1 273 ? -32.915 9.748 -17.319 1.00 48.00 273 LYS A C 1
ATOM 2256 O O . LYS A 1 273 ? -32.615 10.480 -18.255 1.00 48.00 273 LYS A O 1
ATOM 2261 N N . GLY A 1 274 ? -33.570 8.592 -17.484 1.00 44.03 274 GLY A N 1
ATOM 2262 C CA . GLY A 1 274 ? -34.098 8.091 -18.762 1.00 44.03 274 GLY A CA 1
ATOM 2263 C C . GLY A 1 274 ? -35.449 8.680 -19.200 1.00 44.03 274 GLY A C 1
ATOM 2264 O O . GLY A 1 274 ? -35.899 8.388 -20.302 1.00 44.03 274 GLY A O 1
ATOM 2265 N N . ARG A 1 275 ? -36.107 9.524 -18.388 1.00 43.94 275 ARG A N 1
ATOM 2266 C CA . ARG A 1 275 ? -37.354 10.222 -18.764 1.00 43.94 275 ARG A CA 1
ATOM 2267 C C . ARG A 1 275 ? -37.132 11.733 -18.897 1.00 43.94 275 ARG A C 1
ATOM 2269 O O . ARG A 1 275 ? -37.693 12.523 -18.139 1.00 43.94 275 ARG A O 1
ATOM 2276 N N . ARG A 1 276 ? -36.339 12.161 -19.886 1.00 38.88 276 ARG A N 1
ATOM 2277 C CA . ARG A 1 276 ? -36.523 13.500 -20.476 1.00 38.88 276 ARG A CA 1
ATOM 2278 C C . ARG A 1 276 ? -37.710 13.409 -21.441 1.00 38.88 276 ARG A C 1
ATOM 2280 O O . ARG A 1 276 ? -37.644 12.708 -22.441 1.00 38.88 276 ARG A O 1
ATOM 2287 N N . LYS A 1 277 ? -38.814 14.051 -21.051 1.00 33.91 277 LYS A N 1
ATOM 2288 C CA . LYS A 1 277 ? -40.105 14.121 -21.756 1.00 33.91 277 LYS A CA 1
ATOM 2289 C C . LYS A 1 277 ? -39.950 14.584 -23.218 1.00 33.91 277 LYS A C 1
ATOM 2291 O O . LYS A 1 277 ? -39.281 15.597 -23.423 1.00 33.91 277 LYS A O 1
ATOM 2296 N N . PRO A 1 278 ? -40.651 13.977 -24.194 1.00 34.84 278 PRO A N 1
ATOM 2297 C CA . PRO A 1 278 ? -41.081 14.689 -25.384 1.00 34.84 278 PRO A CA 1
ATOM 2298 C C . PRO A 1 278 ? -42.364 15.486 -25.077 1.00 34.84 278 PRO A C 1
ATOM 2300 O O . PRO A 1 278 ? -43.290 14.984 -24.448 1.00 34.84 278 PRO A O 1
ATOM 2303 N N . ASN A 1 279 ? -42.356 16.737 -25.531 1.00 33.31 279 ASN A N 1
ATOM 2304 C CA . ASN A 1 279 ? -43.471 17.631 -25.845 1.00 33.31 279 ASN A CA 1
ATOM 2305 C C . ASN A 1 279 ? -44.591 17.903 -24.823 1.00 33.31 279 ASN A C 1
ATOM 2307 O O . ASN A 1 279 ? -45.550 17.162 -24.635 1.00 33.31 279 ASN A O 1
ATOM 2311 N N . MET A 1 280 ? -44.467 19.115 -24.285 1.00 40.97 280 MET A N 1
ATOM 2312 C CA . MET A 1 280 ? -45.504 20.108 -24.015 1.00 40.97 280 MET A CA 1
ATOM 2313 C C . MET A 1 280 ? -46.692 20.046 -24.998 1.00 40.97 280 MET A C 1
ATOM 2315 O O . MET A 1 280 ? -46.513 20.216 -26.202 1.00 40.97 280 MET A O 1
ATOM 2319 N N . LYS A 1 281 ? -47.903 19.853 -24.463 1.00 30.83 281 LYS A N 1
ATOM 2320 C CA . LYS A 1 281 ? -49.157 20.397 -25.001 1.00 30.83 281 LYS A CA 1
ATOM 2321 C C . LYS A 1 281 ? -49.970 20.939 -23.825 1.00 30.83 281 LYS A C 1
ATOM 2323 O O . LYS A 1 281 ? -50.057 20.292 -22.782 1.00 30.83 281 LYS A O 1
ATOM 2328 N N . GLU A 1 282 ? -50.436 22.168 -23.996 1.00 32.47 282 GLU A N 1
ATOM 2329 C CA . GLU A 1 282 ? -51.143 23.006 -23.027 1.00 32.47 282 GLU A CA 1
ATOM 2330 C C . GLU A 1 282 ? -52.486 22.408 -22.569 1.00 32.47 282 GLU A C 1
ATOM 2332 O O . GLU A 1 282 ? -53.088 21.615 -23.297 1.00 32.47 282 GLU A O 1
ATOM 2337 N N . PRO A 1 283 ? -52.977 22.788 -21.374 1.00 34.09 283 PRO A N 1
ATOM 2338 C CA . PRO A 1 283 ? -54.292 22.389 -20.893 1.00 34.09 283 PRO A CA 1
ATOM 2339 C C . PRO A 1 283 ? -55.401 23.238 -21.533 1.00 34.09 283 PRO A C 1
ATOM 2341 O O . PRO A 1 283 ? -55.398 24.464 -21.444 1.00 34.09 283 PRO A O 1
ATOM 2344 N N . VAL A 1 284 ? -56.381 22.563 -22.134 1.00 30.62 284 VAL A N 1
ATOM 2345 C CA . VAL A 1 284 ? -57.665 23.148 -22.543 1.00 30.62 284 VAL A CA 1
ATOM 2346 C C . VAL A 1 284 ? -58.587 23.209 -21.324 1.00 30.62 284 VAL A C 1
ATOM 2348 O O . VAL A 1 284 ? -58.782 22.213 -20.630 1.00 30.62 284 VAL A O 1
ATOM 2351 N N . VAL A 1 285 ? -59.139 24.394 -21.073 1.00 34.56 285 VAL A N 1
ATOM 2352 C CA . VAL A 1 285 ? -60.137 24.698 -20.039 1.00 34.56 285 VAL A CA 1
ATOM 2353 C C . VAL A 1 285 ? -61.541 24.393 -20.571 1.00 34.56 285 VAL A C 1
ATOM 2355 O O . VAL A 1 285 ? -61.916 24.950 -21.596 1.00 34.56 285 VAL A O 1
ATOM 2358 N N . VAL A 1 286 ? -62.328 23.587 -19.848 1.00 30.08 286 VAL A N 1
ATOM 2359 C CA . VAL A 1 286 ? -63.811 23.582 -19.863 1.00 30.08 286 VAL A CA 1
ATOM 2360 C C . VAL A 1 286 ? -64.257 23.195 -18.441 1.00 30.08 286 VAL A C 1
ATOM 2362 O O . VAL A 1 286 ? -63.906 22.120 -17.970 1.00 30.08 286 VAL A O 1
ATOM 2365 N N . MET A 1 287 ? -64.651 24.159 -17.608 1.00 27.80 287 MET A N 1
ATOM 2366 C CA . MET A 1 287 ? -66.015 24.647 -17.324 1.00 27.80 287 MET A CA 1
ATOM 2367 C C . MET A 1 287 ? -66.875 23.692 -16.466 1.00 27.80 287 MET A C 1
ATOM 2369 O O . MET A 1 287 ? -67.119 22.542 -16.809 1.00 27.80 287 MET A O 1
ATOM 2373 N N . SER A 1 288 ? -67.276 24.239 -15.321 1.00 28.42 288 SER A N 1
ATOM 2374 C CA . SER A 1 288 ? -67.993 23.713 -14.153 1.00 28.42 288 SER A CA 1
ATOM 2375 C C . SER A 1 288 ? -69.459 23.334 -14.381 1.00 28.42 288 SER A C 1
ATOM 2377 O O . SER A 1 288 ? -70.139 24.019 -15.141 1.00 28.42 288 SER A O 1
ATOM 2379 N N . VAL A 1 289 ? -69.972 22.383 -13.584 1.00 29.50 289 VAL A N 1
ATOM 2380 C CA . VAL A 1 289 ? -71.365 22.368 -13.089 1.00 29.50 289 VAL A CA 1
ATOM 2381 C C . VAL A 1 289 ? -71.371 21.837 -11.646 1.00 29.50 289 VAL A C 1
ATOM 2383 O O . VAL A 1 289 ? -70.844 20.757 -11.386 1.00 29.50 289 VAL A O 1
ATOM 2386 N N . ASP A 1 290 ? -71.946 22.623 -10.735 1.00 27.34 290 ASP A N 1
ATOM 2387 C CA . ASP A 1 290 ? -72.127 22.354 -9.302 1.00 27.34 290 ASP A CA 1
ATOM 2388 C C . ASP A 1 290 ? -73.476 21.672 -8.982 1.00 27.34 290 ASP A C 1
ATOM 2390 O O . ASP A 1 290 ? -74.499 22.052 -9.551 1.00 27.34 290 ASP A O 1
ATOM 2394 N N . CYS A 1 291 ? -73.427 20.789 -7.965 1.00 25.23 291 CYS A N 1
ATOM 2395 C CA . CYS A 1 291 ? -74.413 20.487 -6.895 1.00 25.23 291 CYS A CA 1
ATOM 2396 C C . CYS A 1 291 ? -75.800 19.861 -7.239 1.00 25.23 291 CYS A C 1
ATOM 2398 O O . CYS A 1 291 ? -76.244 19.989 -8.376 1.00 25.23 291 CYS A O 1
ATOM 2400 N N . PRO A 1 292 ? -76.534 19.203 -6.288 1.00 37.38 292 PRO A N 1
ATOM 2401 C CA . PRO A 1 292 ? -76.436 19.306 -4.816 1.00 37.38 292 PRO A CA 1
ATOM 2402 C C . PRO A 1 292 ? -76.579 18.000 -3.978 1.00 37.38 292 PRO A C 1
ATOM 2404 O O . PRO A 1 292 ? -76.763 16.894 -4.481 1.00 37.38 292 PRO A O 1
ATOM 2407 N N . GLU A 1 293 ? -76.477 18.211 -2.661 1.00 33.69 293 GLU A N 1
ATOM 2408 C CA . GLU A 1 293 ? -76.640 17.328 -1.496 1.00 33.69 293 GLU A CA 1
ATOM 2409 C C . GLU A 1 293 ? -77.905 16.449 -1.457 1.00 33.69 293 GLU A C 1
ATOM 2411 O O . GLU A 1 293 ? -78.976 16.825 -1.930 1.00 33.69 293 GLU A O 1
ATOM 2416 N N . THR A 1 294 ? -77.819 15.324 -0.736 1.00 31.59 294 THR A N 1
ATOM 2417 C CA . THR A 1 294 ? -78.881 14.882 0.189 1.00 31.59 294 THR A CA 1
ATOM 2418 C C . THR A 1 294 ? -78.317 13.943 1.261 1.00 31.59 294 THR A C 1
ATOM 2420 O O . THR A 1 294 ? -77.379 13.184 1.035 1.00 31.59 294 THR A O 1
ATOM 2423 N N . GLU A 1 295 ? -78.879 14.099 2.452 1.00 30.83 295 GLU A N 1
ATOM 2424 C CA . GLU A 1 295 ? -78.385 13.732 3.782 1.00 30.83 295 GLU A CA 1
ATOM 2425 C C . GLU A 1 295 ? -78.819 12.294 4.227 1.00 30.83 295 GLU A C 1
ATOM 2427 O O . GLU A 1 295 ? -79.279 11.524 3.385 1.00 30.83 295 GLU A O 1
ATOM 2432 N N . PRO A 1 296 ? -78.613 11.846 5.491 1.00 47.34 296 PRO A N 1
ATOM 2433 C CA . PRO A 1 296 ? -78.108 10.511 5.845 1.00 47.34 296 PRO A CA 1
ATOM 2434 C C . PRO A 1 296 ? -79.190 9.544 6.374 1.00 47.34 296 PRO A C 1
ATOM 2436 O O . PRO A 1 296 ? -80.286 9.984 6.689 1.00 47.34 296 PRO A O 1
ATOM 2439 N N . LEU A 1 297 ? -78.876 8.253 6.603 1.00 27.02 297 LEU A N 1
ATOM 2440 C CA . LEU A 1 297 ? -79.517 7.459 7.675 1.00 27.02 297 LEU A CA 1
ATOM 2441 C C . LEU A 1 297 ? -78.802 6.117 7.990 1.00 27.02 297 LEU A C 1
ATOM 2443 O O . LEU A 1 297 ? -78.590 5.283 7.119 1.00 27.02 297 LEU A O 1
ATOM 2447 N N . GLN A 1 298 ? -78.510 5.949 9.286 1.00 27.11 298 GLN A N 1
ATOM 2448 C CA . GLN A 1 298 ? -78.706 4.769 10.154 1.00 27.11 298 GLN A CA 1
ATOM 2449 C C . GLN A 1 298 ? -78.085 3.375 9.879 1.00 27.11 298 GLN A C 1
ATOM 2451 O O . GLN A 1 298 ? -78.453 2.649 8.968 1.00 27.11 298 GLN A O 1
ATOM 2456 N N . SER A 1 299 ? -77.231 2.989 10.844 1.00 25.61 299 SER A N 1
ATOM 2457 C CA . SER A 1 299 ? -77.229 1.762 11.676 1.00 25.61 299 SER A CA 1
ATOM 2458 C C . SER A 1 299 ? -77.701 0.420 11.099 1.00 25.61 299 SER A C 1
ATOM 2460 O O . SER A 1 299 ? -78.845 0.308 10.684 1.00 25.61 299 SER A O 1
ATOM 2462 N N . ILE A 1 300 ? -76.910 -0.639 11.335 1.00 30.03 300 ILE A N 1
ATOM 2463 C CA . ILE A 1 300 ? -77.271 -1.797 12.187 1.00 30.03 300 ILE A CA 1
ATOM 2464 C C . ILE A 1 300 ? -76.022 -2.678 12.404 1.00 30.03 300 ILE A C 1
ATOM 2466 O O . ILE A 1 300 ? -75.245 -2.940 11.488 1.00 30.03 300 ILE A O 1
ATOM 2470 N N . GLN A 1 301 ? -75.819 -3.078 13.660 1.00 26.38 301 GLN A N 1
ATOM 2471 C CA . GLN A 1 301 ? -74.841 -4.061 14.130 1.00 26.38 301 GLN A CA 1
ATOM 2472 C C . GLN A 1 301 ? -75.319 -5.509 13.893 1.00 26.38 301 GLN A C 1
ATOM 2474 O O . GLN A 1 301 ? -76.520 -5.746 13.834 1.00 26.38 301 GLN A O 1
ATOM 2479 N N . PHE A 1 302 ? -74.355 -6.440 13.965 1.00 25.27 302 PHE A N 1
ATOM 2480 C CA . PHE A 1 302 ? -74.360 -7.702 14.741 1.00 25.27 302 PHE A CA 1
ATOM 2481 C C . PHE A 1 302 ? -74.168 -9.042 13.985 1.00 25.27 302 PHE A C 1
ATOM 2483 O O . PHE A 1 302 ? -74.969 -9.426 13.145 1.00 25.27 302 PHE A O 1
ATOM 2490 N N . ILE A 1 303 ? -73.131 -9.749 14.472 1.00 26.89 303 ILE A N 1
ATOM 2491 C CA . ILE A 1 303 ? -73.051 -11.160 14.934 1.00 26.89 303 ILE A CA 1
ATOM 2492 C C . ILE A 1 303 ? -72.818 -12.293 13.924 1.00 26.89 303 ILE A C 1
ATOM 2494 O O . ILE A 1 303 ? -73.643 -12.583 13.068 1.00 26.89 303 ILE A O 1
ATOM 2498 N N . ASP A 1 304 ? -71.671 -12.943 14.166 1.00 27.00 304 ASP A N 1
ATOM 2499 C CA . ASP A 1 304 ? -71.328 -14.375 14.196 1.00 27.00 304 ASP A CA 1
ATOM 2500 C C . ASP A 1 304 ? -72.100 -15.380 13.331 1.00 27.00 304 ASP A C 1
ATOM 2502 O O . ASP A 1 304 ? -73.289 -15.634 13.528 1.00 27.00 304 ASP A O 1
ATOM 2506 N N . SER A 1 305 ? -71.340 -16.139 12.536 1.00 30.47 305 SER A N 1
ATOM 2507 C CA . SER A 1 305 ? -71.064 -17.573 12.766 1.00 30.47 305 SER A CA 1
ATOM 2508 C C . SER A 1 305 ? -69.857 -18.019 11.944 1.00 30.47 305 SER A C 1
ATOM 2510 O O . SER A 1 305 ? -69.702 -17.509 10.812 1.00 30.47 305 SER A O 1
#

Radius of gyration: 32.02 Å; Cα contacts (8 Å, |Δi|>4): 165; chains: 1; bounding box: 106×42×74 Å

Nearest PDB structures (foldseek):
  8xvk-assembly1_R  TM=4.579E-01  e=2.058E-01  Acetivibrio thermocellus ATCC 27405
  5szi-assembly1_B  TM=5.486E-01  e=3.569E+00  Homo sapiens
  7sqc-assembly1_1V  TM=2.512E-01  e=5.742E+00  Chlamydomonas reinhardtii

Mean predicted aligned error: 14.8 Å

Organism: NCBI:txid96644

Secondary structure (DSSP, 8-state):
-HHHHIIIIIIHHHHHHTT-HHHHHHHHHTHHHHHHHHHHHHHHHHHHHHHHHH--HHHHHHHHHHHHHHHHHHHHHEEEEE-TT---GGGSEEEEE-TTTTSHHHHHHHHHHHHIIIIIHHHHHHHHHHHHHHHHHHHHHHHHHHHHHHHHHHTTTTTS---HHHHHHHHHHHHHHHHHHHHHHHHHHHHHHHHHHHHHHHHHHHHHHH-GGGTB-TTSSBPHHHHHHHHHHHHHHHHHHHHHHHHHHHH-HHHHHHHHHHHHHHHHHHHHHT-------PPPP--------------------